Protein AF-A0A7W8IF27-F1 (afdb_monomer)

pLDDT: mean 88.53, std 12.31, range [31.78, 98.5]

Solvent-accessible surface area (backbone atoms only — not comparable to full-atom values): 18740 Å² total; per-residue (Å²): 132,86,76,80,75,75,68,76,54,58,72,54,37,30,39,78,77,51,99,54,29,35,36,31,73,45,56,24,33,32,37,56,56,90,85,30,14,36,18,26,32,44,86,68,50,76,75,50,78,23,82,39,60,66,59,15,47,51,48,35,68,75,65,30,85,64,55,58,61,65,54,69,38,80,43,79,51,73,52,76,73,41,33,34,38,30,25,77,68,34,77,88,78,42,24,27,33,33,38,40,36,29,60,58,95,57,79,78,50,72,87,46,50,66,50,41,58,76,51,31,42,74,58,23,24,26,72,77,79,62,48,55,33,83,69,93,38,76,42,80,41,71,44,74,51,90,88,48,96,59,81,60,57,45,28,31,21,48,20,45,95,89,64,48,42,45,32,33,32,50,37,72,51,47,53,52,39,53,54,50,47,52,54,49,43,53,51,49,53,46,50,51,30,27,63,73,42,28,65,66,67,54,71,65,56,54,49,51,53,34,59,67,44,69,46,24,19,56,70,83,60,49,67,57,49,93,88,42,46,74,36,87,35,48,35,20,31,37,94,77,55,9,30,47,20,54,69,13,48,47,51,21,34,59,68,59,44,60,69,50,63,74,54,35,40,30,40,51,50,19,43,41,53,70,70,38,46,53,53,41,50,54,39,52,39,55,49,56,72,70,53,65,74,89,77,54,60,88,66,44,58,50,30,33,40,50,11,35,57,40,69,56,94,78,41,66,69,56,53,50,48,45,73,77,25,71,66,30,42,53,24,44,73,72,44,69,68,66,72,46,47,86,78,55,112

Organism: NCBI:txid3069691

Mean predicted aligned error: 8.44 Å

Radius of gyration: 28.37 Å; Cα contacts (8 Å, |Δi|>4): 590; chains: 1; bounding box: 75×42×76 Å

Foldseek 3Di:
DDDPDDPPQVLFQWDDPDVQWIAGQLRWIWGDDPQWIWTAESVRDTDDTHRDSVVSVVCNVVPRLSDDTLSQQPDWDDFPQKTKTWDCPDPVQQKIKMKIKHFPPDDDDPLLVVLCVVQQAPFKAQSRPRHGHNDFDWDWTFRDDPVDPDGGRTIIIRADPVRGRMIMHRNVSVVVSVVVRVVSRVVVLQVVLQVQLEADDDPVLVVVLCVLLVCAALQPRHHDDPVFHWDWAFLQGSVNSTYHHSLRTHIHTPVVSVLCPRAQNLQVLLQGDPVSLVSNLSSNLVVVVPDPPVPDDPCSCVSNQCSLVDHDPPDPSLVVCCVVDPSSVVSNVPDDGDDGPVVSD

Sequence (345 aa):
MAGRERNDLEEAGWYRVNPGKYRHDCNAIVLKNGNAWLAMTAAGKLISKHRTAALAAGRLEDRDPDFWSIGGLGAYGQCGGLSFRRAEFDRECKIYGFVFHLPKRSDFPRFLTPIFKSHMFGQALCVKCASPMTSLSFRSLSVVNSYRKSRADAEDFIACECGNPVWVLHSSRYLQAEGRMYIYERLQRRRKSLSLAGGKHTVAETRQILTLQRNRCIYCNVQFSNEVKWTKDHLLAANYGGSNWALNLVLACKSCNSRRGDIPFRTYCKLLGRIQNQRIMMHLKRRVRAIDFDSLADGAFSSFHTGLELHDPKHSRLKMILRDSATARRNAKTNKLLPRSGSLI

Secondary structure (DSSP, 8-state):
-------GGGGTTEEEEETTEEEETTS-EEEEETTEEEEE-TTS-EEEEESSHHHHHHHHHHH-TT---STT--EEEEETTEEEEEEEEETTTTEEEEEEEEETTPPP-GGGHHHHHHHTTTTSEETTT--B--S-EEEEEE---TT--S---EEEEEE-TTS---EEEEHHHHHHHHHHHHHHHHHHHHHHHHHHH-----HHHHHHHHHHTTTB-TTT-PBP-SSS-EEEEESS-GGGT---SGGGEEEEEHHHHHHHTTS-HHHHHTTS-HHHHHHHHHHHHHHHHT--STTPPTTTTHHHHHHHH---TT-HHHHHHHHH-HHHHHHHHHPPPPPPGGGT-

Nearest PDB structures (foldseek):
  8d2p-assembly1_A  TM=5.148E-01  e=2.699E-03  Acidothermus cellulolyticus 11B
  7z4b-assembly1_EA  TM=4.951E-01  e=2.026E+00  Escherichia phage vB_EcoP_SU10
  6n46-assembly1_A  TM=5.781E-01  e=4.414E+00  Homo sapiens
  6ser-assembly1_A  TM=2.348E-01  e=1.812E+00  Homo sapiens
  3jzv-assembly1_A  TM=3.142E-01  e=5.830E+00  Rhodospirillum rubrum ATCC 11170

Structure (mmCIF, N/CA/C/O backbone):
data_AF-A0A7W8IF27-F1
#
_entry.id   AF-A0A7W8IF27-F1
#
loop_
_atom_site.group_PDB
_atom_site.id
_atom_site.type_symbol
_atom_site.label_atom_id
_atom_site.label_alt_id
_atom_site.label_comp_id
_atom_site.label_asym_id
_atom_site.label_entity_id
_atom_site.label_seq_id
_atom_site.pdbx_PDB_ins_code
_atom_site.Cartn_x
_atom_site.Cartn_y
_atom_site.Cartn_z
_atom_site.occupancy
_atom_site.B_iso_or_equiv
_atom_site.auth_seq_id
_atom_site.auth_comp_id
_atom_site.auth_asym_id
_atom_site.auth_atom_id
_atom_site.pdbx_PDB_model_num
ATOM 1 N N . MET A 1 1 ? 49.499 12.196 -15.562 1.00 34.84 1 MET A N 1
ATOM 2 C CA . MET A 1 1 ? 48.270 11.673 -14.925 1.00 34.84 1 MET A CA 1
ATOM 3 C C . MET A 1 1 ? 47.207 11.530 -16.004 1.00 34.84 1 MET A C 1
ATOM 5 O O . MET A 1 1 ? 46.743 12.541 -16.507 1.00 34.84 1 MET A O 1
ATOM 9 N N . ALA A 1 2 ? 46.894 10.305 -16.435 1.00 32.91 2 ALA A N 1
ATOM 10 C CA . ALA A 1 2 ? 45.849 10.070 -17.431 1.00 32.91 2 ALA A CA 1
ATOM 11 C C . ALA A 1 2 ? 44.478 10.314 -16.781 1.00 32.91 2 ALA A C 1
ATOM 13 O O . ALA A 1 2 ? 44.099 9.598 -15.852 1.00 32.91 2 ALA A O 1
ATOM 14 N N . GLY A 1 3 ? 43.776 11.359 -17.222 1.00 31.78 3 GLY A N 1
ATOM 15 C CA . GLY A 1 3 ? 42.415 11.647 -16.780 1.00 31.78 3 GLY A CA 1
ATOM 16 C C . GLY A 1 3 ? 41.512 10.457 -17.094 1.00 31.78 3 GLY A C 1
ATOM 17 O O . GLY A 1 3 ? 41.487 9.973 -18.222 1.00 31.78 3 GLY A O 1
ATOM 18 N N . ARG A 1 4 ? 40.794 9.949 -16.089 1.00 37.53 4 ARG A N 1
ATOM 19 C CA . ARG A 1 4 ? 39.708 8.991 -16.316 1.00 37.53 4 ARG A CA 1
ATOM 20 C C . ARG A 1 4 ? 38.599 9.731 -17.062 1.00 37.53 4 ARG A C 1
ATOM 22 O O . ARG A 1 4 ? 37.820 10.433 -16.424 1.00 37.53 4 ARG A O 1
ATOM 29 N N . GLU A 1 5 ? 38.531 9.576 -18.382 1.00 42.88 5 GLU A N 1
ATOM 30 C CA . GLU A 1 5 ? 37.293 9.822 -19.125 1.00 42.88 5 GLU A CA 1
ATOM 31 C C . GLU A 1 5 ? 36.176 9.033 -18.425 1.00 42.88 5 GLU A C 1
ATOM 33 O O . GLU A 1 5 ? 36.273 7.811 -18.256 1.00 42.88 5 GLU A O 1
ATOM 38 N N . ARG A 1 6 ? 35.147 9.732 -17.931 1.00 43.69 6 ARG A N 1
ATOM 39 C CA . ARG A 1 6 ? 33.906 9.069 -17.521 1.00 43.69 6 ARG A CA 1
ATOM 40 C C . ARG A 1 6 ? 33.335 8.405 -18.772 1.00 43.69 6 ARG A C 1
ATOM 42 O O . ARG A 1 6 ? 33.230 9.039 -19.812 1.00 43.69 6 ARG A O 1
ATOM 49 N N . ASN A 1 7 ? 33.018 7.115 -18.689 1.00 60.81 7 ASN A N 1
ATOM 50 C CA . ASN A 1 7 ? 32.328 6.424 -19.774 1.00 60.81 7 ASN A CA 1
ATOM 51 C C . ASN A 1 7 ? 30.861 6.864 -19.764 1.00 60.81 7 ASN A C 1
ATOM 53 O O . ASN A 1 7 ? 30.050 6.233 -19.090 1.00 60.81 7 ASN A O 1
ATOM 57 N N . ASP A 1 8 ? 30.530 7.902 -20.530 1.00 63.81 8 ASP A N 1
ATOM 58 C CA . ASP A 1 8 ? 29.174 8.471 -20.660 1.00 63.81 8 ASP A CA 1
ATOM 59 C C . ASP A 1 8 ? 28.092 7.429 -21.003 1.00 63.81 8 ASP A C 1
ATOM 61 O O . ASP A 1 8 ? 26.909 7.627 -20.746 1.00 63.81 8 ASP A O 1
ATOM 65 N N . LEU A 1 9 ? 28.486 6.276 -21.547 1.00 74.00 9 LEU A N 1
ATOM 66 C CA . LEU A 1 9 ? 27.563 5.196 -21.878 1.00 74.00 9 LEU A CA 1
ATOM 67 C C . LEU A 1 9 ? 26.923 4.528 -20.661 1.00 74.00 9 LEU A C 1
ATOM 69 O O . LEU A 1 9 ? 25.758 4.146 -20.731 1.00 74.00 9 LEU A O 1
ATOM 73 N N . GLU A 1 10 ? 27.648 4.381 -19.550 1.00 70.06 10 GLU A N 1
ATOM 74 C CA . GLU A 1 10 ? 27.174 3.574 -18.414 1.00 70.06 10 GLU A CA 1
ATOM 75 C C . GLU A 1 10 ? 25.917 4.153 -17.729 1.00 70.06 10 GLU A C 1
ATOM 77 O O . GLU A 1 10 ? 25.221 3.446 -17.001 1.00 70.06 10 GLU A O 1
ATOM 82 N N . GLU A 1 11 ? 25.581 5.416 -18.000 1.00 61.50 11 GLU A N 1
ATOM 83 C CA . GLU A 1 11 ? 24.426 6.117 -17.428 1.00 61.50 11 GLU A CA 1
ATOM 84 C C . GLU A 1 11 ? 23.127 5.939 -18.244 1.00 61.50 11 GLU A C 1
ATOM 86 O O . GLU A 1 11 ? 22.041 6.186 -17.723 1.00 61.50 11 GLU A O 1
ATOM 91 N N . ALA A 1 12 ? 23.200 5.441 -19.485 1.00 67.44 12 ALA A N 1
ATOM 92 C CA . ALA A 1 12 ? 22.058 5.350 -20.408 1.00 67.44 12 ALA A CA 1
ATOM 93 C C . ALA A 1 12 ? 21.469 3.930 -20.560 1.00 67.44 12 ALA A C 1
ATOM 95 O O . ALA A 1 12 ? 20.795 3.637 -21.544 1.00 67.44 12 ALA A O 1
ATOM 96 N N . GLY A 1 13 ? 21.718 3.031 -19.602 1.00 74.38 13 GLY A N 1
ATOM 97 C CA . GLY A 1 13 ? 21.313 1.617 -19.692 1.00 74.38 13 GLY A CA 1
ATOM 98 C C . GLY A 1 13 ? 22.325 0.728 -20.424 1.00 74.38 13 GLY A C 1
ATOM 99 O O . GLY A 1 13 ? 22.092 -0.469 -20.609 1.00 74.38 13 GLY A O 1
ATOM 100 N N . TRP A 1 14 ? 23.471 1.285 -20.832 1.00 82.31 14 TRP A N 1
ATOM 101 C CA . TRP A 1 14 ? 24.611 0.490 -21.276 1.00 82.31 14 TRP A CA 1
ATOM 102 C C . TRP A 1 14 ? 25.444 0.050 -20.086 1.00 82.31 14 TRP A C 1
ATOM 104 O O . TRP A 1 14 ? 25.599 0.760 -19.101 1.00 82.31 14 TRP A O 1
ATOM 114 N N . TYR A 1 15 ? 26.057 -1.115 -20.202 1.00 79.75 15 TYR A N 1
ATOM 115 C CA . TYR A 1 15 ? 27.009 -1.597 -19.224 1.00 79.75 15 TYR A CA 1
ATOM 116 C C . TYR A 1 15 ? 28.192 -2.267 -19.902 1.00 79.75 15 TYR A C 1
ATOM 118 O O . TYR A 1 15 ? 28.077 -2.942 -20.932 1.00 79.75 15 TYR A O 1
ATOM 126 N N . ARG A 1 16 ? 29.372 -2.080 -19.314 1.00 86.50 16 ARG A N 1
ATOM 127 C CA . ARG A 1 16 ? 30.612 -2.651 -19.827 1.00 86.50 16 ARG A CA 1
ATOM 128 C C . ARG A 1 16 ? 30.708 -4.126 -19.445 1.00 86.50 16 ARG A C 1
ATOM 130 O O . ARG A 1 16 ? 30.761 -4.467 -18.269 1.00 86.50 16 ARG A O 1
ATOM 137 N N . VAL A 1 17 ? 30.766 -5.006 -20.443 1.00 83.25 17 VAL A N 1
ATOM 138 C CA . VAL A 1 17 ? 30.942 -6.455 -20.244 1.00 83.25 17 VAL A CA 1
ATOM 139 C C . VAL A 1 17 ? 32.422 -6.792 -20.074 1.00 83.25 17 VAL A C 1
ATOM 141 O O . VAL A 1 17 ? 32.791 -7.558 -19.190 1.00 83.25 17 VAL A O 1
ATOM 144 N N . ASN A 1 18 ? 33.278 -6.229 -20.929 1.00 86.31 18 ASN A N 1
ATOM 145 C CA . ASN A 1 18 ? 34.734 -6.368 -20.867 1.00 86.31 18 ASN A CA 1
ATOM 146 C C . ASN A 1 18 ? 35.412 -5.203 -21.626 1.00 86.31 18 ASN A C 1
ATOM 148 O O . ASN A 1 18 ? 34.714 -4.362 -22.210 1.00 86.31 18 ASN A O 1
ATOM 152 N N . PRO A 1 19 ? 36.756 -5.088 -21.611 1.00 90.25 19 PRO A N 1
ATOM 153 C CA . PRO A 1 19 ? 37.448 -4.077 -22.399 1.00 90.25 19 PRO A CA 1
ATOM 154 C C . PRO A 1 19 ? 37.131 -4.230 -23.888 1.00 90.25 19 PRO A C 1
ATOM 156 O O . PRO A 1 19 ? 37.545 -5.189 -24.526 1.00 90.25 19 PRO A O 1
ATOM 159 N N . GLY A 1 20 ? 36.386 -3.269 -24.437 1.00 92.25 20 GLY A N 1
ATOM 160 C CA . GLY A 1 20 ? 35.956 -3.317 -25.831 1.00 92.25 20 GLY A CA 1
ATOM 161 C C . GLY A 1 20 ? 34.552 -3.875 -26.052 1.00 92.25 20 GLY A C 1
ATOM 162 O O . GLY A 1 20 ? 34.160 -3.990 -27.200 1.00 92.25 20 GLY A O 1
ATOM 163 N N . LYS A 1 21 ? 33.763 -4.196 -25.022 1.00 93.56 21 LYS A N 1
ATOM 164 C CA . LYS A 1 21 ? 32.372 -4.632 -25.214 1.00 93.56 21 LYS A CA 1
ATOM 165 C C . LYS A 1 21 ? 31.433 -3.974 -24.219 1.00 93.56 21 LYS A C 1
ATOM 167 O O . LYS A 1 21 ? 31.592 -4.136 -23.009 1.00 93.56 21 LYS A O 1
ATOM 172 N N . TYR A 1 22 ? 30.411 -3.319 -24.748 1.00 90.88 22 TYR A N 1
ATOM 173 C CA . TYR A 1 22 ? 29.251 -2.855 -24.002 1.00 90.88 22 TYR A CA 1
ATOM 174 C C . TYR A 1 22 ? 28.027 -3.653 -24.434 1.00 90.88 22 TYR A C 1
ATOM 176 O O . TYR A 1 22 ? 27.921 -4.090 -25.584 1.00 90.88 22 TYR A O 1
ATOM 184 N N . ARG A 1 23 ? 27.111 -3.858 -23.497 1.00 86.19 23 ARG A N 1
ATOM 185 C CA . ARG A 1 23 ? 25.789 -4.419 -23.753 1.00 86.19 23 ARG A CA 1
ATOM 186 C C . ARG A 1 23 ? 24.754 -3.493 -23.125 1.00 86.19 23 ARG A C 1
ATOM 188 O O . ARG A 1 23 ? 25.002 -2.943 -22.061 1.00 86.19 23 ARG A O 1
ATOM 195 N N . HIS A 1 24 ? 23.640 -3.308 -23.809 1.00 85.25 24 HIS A N 1
ATOM 196 C CA . HIS A 1 24 ? 22.500 -2.541 -23.333 1.00 85.25 24 HIS A CA 1
ATOM 197 C C . HIS A 1 24 ? 21.461 -3.451 -22.667 1.00 85.25 24 HIS A C 1
ATOM 199 O O . HIS A 1 24 ? 21.428 -4.654 -22.950 1.00 85.25 24 HIS A O 1
ATOM 205 N N . ASP A 1 25 ? 20.568 -2.887 -21.853 1.00 73.56 25 ASP A N 1
ATOM 206 C CA . ASP A 1 25 ? 19.437 -3.604 -21.238 1.00 73.56 25 ASP A CA 1
ATOM 207 C C . ASP A 1 25 ? 18.552 -4.328 -22.273 1.00 73.56 25 ASP A C 1
ATOM 209 O O . ASP A 1 25 ? 18.059 -5.431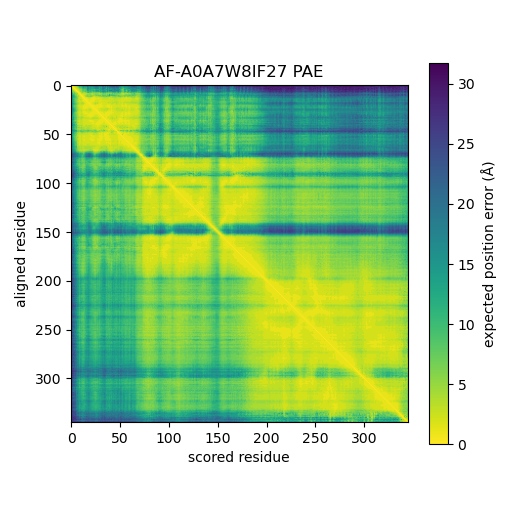 -22.023 1.00 73.56 25 ASP A O 1
ATOM 213 N N . CYS A 1 26 ? 18.427 -3.772 -23.484 1.00 73.44 26 CYS A N 1
ATOM 214 C CA . CYS A 1 26 ? 17.711 -4.405 -24.598 1.00 73.44 26 CYS A CA 1
ATOM 215 C C . CYS A 1 26 ? 18.471 -5.540 -25.303 1.00 73.44 26 CYS A C 1
ATOM 217 O O . CYS A 1 26 ? 17.968 -6.095 -26.276 1.00 73.44 26 CYS A O 1
ATOM 219 N N . ASN A 1 27 ? 19.658 -5.915 -24.820 1.00 78.44 27 ASN A N 1
ATOM 220 C CA . ASN A 1 27 ? 20.640 -6.798 -25.461 1.00 78.44 27 ASN A CA 1
ATOM 221 C C . ASN A 1 27 ? 21.358 -6.236 -26.695 1.00 78.44 27 ASN A C 1
ATOM 223 O O . ASN A 1 27 ? 22.141 -6.980 -27.289 1.00 78.44 27 ASN A O 1
ATOM 227 N N . ALA A 1 28 ? 21.181 -4.964 -27.062 1.00 87.06 28 ALA A N 1
ATOM 228 C CA . ALA A 1 28 ? 22.042 -4.343 -28.068 1.00 87.06 28 ALA A CA 1
ATOM 229 C C . ALA A 1 28 ? 23.514 -4.397 -27.617 1.00 87.06 28 ALA A C 1
ATOM 231 O O . ALA A 1 28 ? 23.817 -4.337 -26.421 1.00 87.06 28 ALA A O 1
ATOM 232 N N . ILE A 1 29 ? 24.442 -4.574 -28.556 1.00 91.94 29 ILE A N 1
ATOM 233 C CA . ILE A 1 29 ? 25.868 -4.759 -28.262 1.00 91.94 29 ILE A CA 1
ATOM 234 C C . IL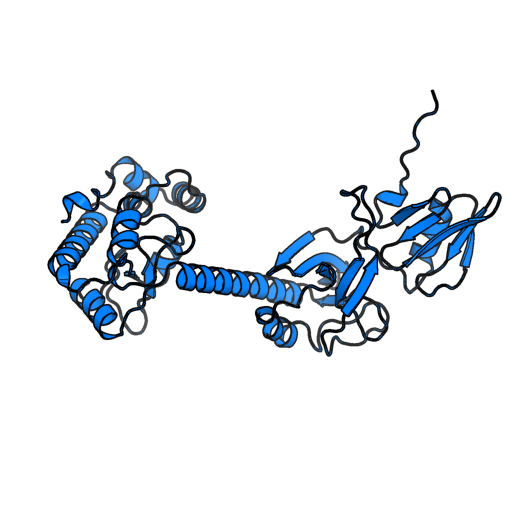E A 1 29 ? 26.680 -3.733 -29.037 1.00 91.94 29 ILE A C 1
ATOM 236 O O . ILE A 1 29 ? 26.513 -3.558 -30.241 1.00 91.94 29 ILE A O 1
ATOM 240 N N . VAL A 1 30 ? 27.633 -3.121 -28.343 1.00 94.62 30 VAL A N 1
ATOM 241 C CA . VAL A 1 30 ? 28.683 -2.305 -28.947 1.00 94.62 30 VAL A CA 1
ATOM 242 C C . VAL A 1 30 ? 30.015 -3.005 -28.707 1.00 94.62 30 VAL A C 1
ATOM 244 O O . VAL A 1 30 ? 30.419 -3.201 -27.562 1.00 94.62 30 VAL A O 1
ATOM 247 N N . LEU A 1 31 ? 30.686 -3.433 -29.778 1.00 95.81 31 LEU A N 1
ATOM 248 C CA . LEU A 1 31 ? 31.887 -4.277 -29.718 1.00 95.81 31 LEU A CA 1
ATOM 249 C C . LEU A 1 31 ? 33.059 -3.646 -30.475 1.00 95.81 31 LEU A C 1
ATOM 251 O O . LEU A 1 31 ? 32.934 -3.299 -31.641 1.00 95.81 31 LEU A O 1
ATOM 255 N N . LYS A 1 32 ? 34.228 -3.556 -29.854 1.00 96.06 32 LYS A N 1
ATOM 256 C CA . LYS A 1 32 ? 35.465 -3.088 -30.472 1.00 96.06 32 LYS A CA 1
ATOM 257 C C . LYS A 1 32 ? 36.026 -4.171 -31.395 1.00 96.06 32 LYS A C 1
ATOM 259 O O . LYS A 1 32 ? 36.219 -5.307 -30.975 1.00 96.06 32 LYS A O 1
ATOM 264 N N . ASN A 1 33 ? 36.305 -3.801 -32.639 1.00 95.69 33 ASN A N 1
ATOM 265 C CA . ASN A 1 33 ? 36.947 -4.631 -33.651 1.00 95.69 33 ASN A CA 1
ATOM 266 C C . ASN A 1 33 ? 38.073 -3.823 -34.321 1.00 95.69 33 ASN A C 1
ATOM 268 O O . ASN A 1 33 ? 37.812 -2.931 -35.134 1.00 95.69 33 ASN A O 1
ATOM 272 N N . GLY A 1 34 ? 39.321 -4.096 -33.931 1.00 94.50 34 GLY A N 1
ATOM 273 C CA . GLY A 1 34 ? 40.483 -3.293 -34.319 1.00 94.50 34 GLY A CA 1
ATOM 274 C C . GLY A 1 34 ? 40.352 -1.837 -33.859 1.00 94.50 34 GLY A C 1
ATOM 275 O O . GLY A 1 34 ? 40.136 -1.561 -32.675 1.00 94.50 34 GLY A O 1
ATOM 276 N N . ASN A 1 35 ? 40.438 -0.909 -34.814 1.00 94.38 35 ASN A N 1
ATOM 277 C CA . ASN A 1 35 ? 40.310 0.536 -34.584 1.00 94.38 35 ASN A CA 1
ATOM 278 C C . ASN A 1 35 ? 38.861 1.052 -34.674 1.00 94.38 35 ASN A C 1
ATOM 280 O O . ASN A 1 35 ? 38.638 2.257 -34.607 1.00 94.38 35 ASN A O 1
ATOM 284 N N . ALA A 1 36 ? 37.876 0.163 -34.833 1.00 96.06 36 ALA A N 1
ATOM 285 C CA . ALA A 1 36 ? 36.467 0.522 -34.963 1.00 96.06 36 ALA A CA 1
ATOM 286 C C . ALA A 1 36 ? 35.602 -0.115 -33.866 1.00 96.06 36 ALA A C 1
ATOM 288 O O . ALA A 1 36 ? 35.980 -1.092 -33.223 1.00 96.06 36 ALA A O 1
ATOM 289 N N . TRP A 1 37 ? 34.403 0.427 -33.691 1.00 96.69 37 TRP A N 1
ATOM 290 C CA . TRP A 1 37 ? 33.335 -0.087 -32.845 1.00 96.69 37 TRP A CA 1
ATOM 291 C C . TRP A 1 37 ? 32.156 -0.520 -33.710 1.00 96.69 37 TRP A C 1
ATOM 293 O O . TRP A 1 37 ? 31.668 0.231 -34.547 1.00 96.69 37 TRP A O 1
ATOM 303 N N . LEU A 1 38 ? 31.718 -1.752 -33.518 1.00 96.00 38 LEU A N 1
ATOM 304 C CA . LEU A 1 38 ? 30.603 -2.387 -34.192 1.00 96.00 38 LEU A CA 1
ATOM 305 C C . LEU A 1 38 ? 29.333 -2.190 -33.377 1.00 96.00 38 LEU A C 1
ATOM 307 O O . LEU A 1 38 ? 29.313 -2.509 -32.189 1.00 96.00 38 LEU A O 1
ATOM 311 N N . ALA A 1 39 ? 28.288 -1.704 -34.036 1.00 95.06 39 ALA A N 1
ATOM 312 C CA . ALA A 1 39 ? 26.948 -1.587 -33.485 1.00 95.06 39 ALA A CA 1
ATOM 313 C C . ALA A 1 39 ? 26.112 -2.808 -33.892 1.00 95.06 39 ALA A C 1
ATOM 315 O O . ALA A 1 39 ? 25.913 -3.056 -35.084 1.00 95.06 39 ALA A O 1
ATOM 316 N N . MET A 1 40 ? 25.631 -3.573 -32.918 1.00 93.44 40 MET A N 1
ATOM 317 C CA . MET A 1 40 ? 24.786 -4.744 -33.126 1.00 93.44 40 MET A CA 1
ATOM 318 C C . MET A 1 40 ? 23.448 -4.535 -32.422 1.00 93.44 40 MET A C 1
ATOM 320 O O . MET A 1 40 ? 23.409 -4.270 -31.221 1.00 93.44 40 MET A O 1
ATOM 324 N N . THR A 1 41 ? 22.369 -4.650 -33.191 1.00 88.25 41 THR A N 1
ATOM 325 C CA . THR A 1 41 ? 20.986 -4.505 -32.710 1.00 88.25 41 THR A CA 1
ATOM 326 C C . THR A 1 41 ? 20.645 -5.486 -31.601 1.00 88.25 41 THR A C 1
ATOM 328 O O . THR A 1 41 ? 21.292 -6.528 -31.453 1.00 88.25 41 THR A O 1
ATOM 331 N N . ALA A 1 42 ? 19.567 -5.201 -30.876 1.00 77.81 42 ALA A N 1
ATOM 332 C CA . ALA A 1 42 ? 18.946 -6.142 -29.948 1.00 77.81 42 ALA A CA 1
ATOM 333 C C . ALA A 1 42 ? 18.580 -7.486 -30.618 1.00 77.81 42 ALA A C 1
ATOM 335 O O . ALA A 1 42 ? 18.621 -8.534 -29.971 1.00 77.81 42 ALA A O 1
ATOM 336 N N . ALA A 1 43 ? 18.285 -7.479 -31.923 1.00 76.38 43 ALA A N 1
ATOM 337 C CA . ALA A 1 43 ? 18.035 -8.674 -32.734 1.00 76.38 43 ALA A CA 1
ATOM 338 C C . ALA A 1 43 ? 19.311 -9.395 -33.222 1.00 76.38 43 ALA A C 1
ATOM 340 O O . ALA A 1 43 ? 19.219 -10.395 -33.931 1.00 76.38 43 ALA A O 1
ATOM 341 N N . GLY A 1 44 ? 20.507 -8.904 -32.886 1.00 84.12 44 GLY A N 1
ATOM 342 C CA . GLY A 1 44 ? 21.781 -9.503 -33.295 1.00 84.12 44 GLY A CA 1
ATOM 343 C C . GLY A 1 44 ? 22.252 -9.128 -34.707 1.00 84.12 44 GLY A C 1
ATOM 344 O O . GLY A 1 44 ? 23.312 -9.579 -35.137 1.00 84.12 44 GLY A O 1
ATOM 345 N N . LYS A 1 45 ? 21.519 -8.275 -35.436 1.00 89.81 45 LYS A N 1
ATOM 346 C CA . LYS A 1 45 ? 21.946 -7.744 -36.741 1.00 89.81 45 LYS A CA 1
ATOM 347 C C . LYS A 1 45 ? 23.022 -6.674 -36.563 1.00 89.81 45 LYS A C 1
ATOM 349 O O . LYS A 1 45 ? 22.833 -5.730 -35.796 1.00 89.81 45 LYS A O 1
ATOM 354 N N . LEU A 1 46 ? 24.118 -6.794 -37.307 1.00 91.50 46 LEU A N 1
ATOM 355 C CA . LEU A 1 46 ? 25.177 -5.788 -37.373 1.00 91.50 46 LEU A CA 1
ATOM 356 C C . LEU A 1 46 ? 24.724 -4.596 -38.234 1.00 91.50 46 LEU A C 1
ATOM 358 O O . LEU A 1 46 ? 24.311 -4.795 -39.374 1.00 91.50 46 LEU A O 1
ATOM 362 N N . ILE A 1 47 ? 24.805 -3.372 -37.704 1.00 85.06 47 ILE A N 1
ATOM 363 C CA . ILE A 1 47 ? 24.413 -2.155 -38.436 1.00 85.06 47 ILE A CA 1
ATOM 364 C C . ILE A 1 47 ? 25.619 -1.505 -39.114 1.00 85.06 47 ILE A C 1
ATOM 366 O O . ILE A 1 47 ? 25.596 -1.264 -40.319 1.00 85.06 47 ILE A O 1
ATOM 370 N N . SER A 1 48 ? 26.655 -1.160 -38.347 1.00 87.56 48 SER A N 1
ATOM 371 C CA . SER A 1 48 ? 27.701 -0.255 -38.840 1.00 87.56 48 SER A CA 1
ATOM 372 C C . SER A 1 48 ? 28.965 -0.248 -37.979 1.00 87.56 48 SER A C 1
ATOM 374 O O . SER A 1 48 ? 28.966 -0.671 -36.820 1.00 87.56 48 SER A O 1
ATOM 376 N N . LYS A 1 49 ? 30.059 0.239 -38.584 1.00 93.19 49 LYS A N 1
ATOM 377 C CA . LYS A 1 49 ? 31.343 0.544 -37.936 1.00 93.19 49 LYS A CA 1
ATOM 378 C C . LYS A 1 49 ? 31.379 2.020 -37.533 1.00 93.19 49 LYS A C 1
ATOM 380 O O . LYS A 1 49 ? 31.002 2.882 -38.319 1.00 93.19 49 LYS A O 1
ATOM 385 N N . HIS A 1 50 ? 31.885 2.308 -36.341 1.00 94.50 50 HIS A N 1
ATOM 386 C CA . HIS A 1 50 ? 31.986 3.649 -35.770 1.00 94.50 50 HIS A CA 1
ATOM 387 C C . HIS A 1 50 ? 33.360 3.880 -35.150 1.00 94.50 50 HIS A C 1
ATOM 389 O O . HIS A 1 50 ? 34.026 2.945 -34.717 1.00 94.50 50 HIS A O 1
ATOM 395 N N . ARG A 1 51 ? 33.780 5.143 -35.063 1.00 94.75 51 ARG A N 1
ATOM 396 C CA . ARG A 1 51 ? 35.066 5.519 -34.450 1.00 94.75 51 ARG A CA 1
ATOM 397 C C . ARG A 1 51 ? 35.091 5.355 -32.925 1.00 94.75 51 ARG A C 1
ATOM 399 O O . ARG A 1 51 ? 36.142 5.084 -32.359 1.00 94.75 51 ARG A O 1
ATOM 406 N N . THR A 1 52 ? 33.946 5.486 -32.255 1.00 93.62 52 THR A N 1
ATOM 407 C CA . THR A 1 52 ? 33.827 5.396 -30.790 1.00 93.62 52 THR A CA 1
ATOM 408 C C . THR A 1 52 ? 32.646 4.523 -30.383 1.00 93.62 52 THR A C 1
ATOM 410 O O . THR A 1 52 ? 31.689 4.365 -31.144 1.00 93.62 52 THR A O 1
ATOM 413 N N . ALA A 1 53 ? 32.697 3.986 -29.160 1.00 92.06 53 ALA A N 1
ATOM 414 C CA . ALA A 1 53 ? 31.588 3.236 -28.577 1.00 92.06 53 ALA A CA 1
ATOM 415 C C . ALA A 1 53 ? 30.320 4.099 -28.474 1.00 92.06 53 ALA A C 1
ATOM 417 O O . ALA A 1 53 ? 29.241 3.632 -28.818 1.00 92.06 53 ALA A O 1
ATOM 418 N N . ALA A 1 54 ? 30.463 5.368 -28.071 1.00 90.38 54 ALA A N 1
ATOM 419 C CA . ALA A 1 54 ? 29.345 6.300 -27.928 1.00 90.38 54 ALA A CA 1
ATOM 420 C C . ALA A 1 54 ? 28.577 6.509 -29.241 1.00 90.38 54 ALA A C 1
ATOM 422 O O . ALA A 1 54 ? 27.354 6.470 -29.258 1.00 90.38 54 ALA A O 1
ATOM 423 N N . LEU A 1 55 ? 29.286 6.639 -30.367 1.00 92.44 55 LEU A N 1
ATOM 424 C CA . LEU A 1 55 ? 28.640 6.769 -31.676 1.00 92.44 55 LEU A CA 1
ATOM 425 C C . LEU A 1 55 ? 27.974 5.474 -32.142 1.00 92.44 55 LEU A C 1
ATOM 427 O O . LEU A 1 55 ? 26.955 5.531 -32.822 1.00 92.44 55 LEU A O 1
ATOM 431 N N . ALA A 1 56 ? 28.542 4.317 -31.796 1.00 93.12 56 ALA A N 1
ATOM 432 C CA . ALA A 1 56 ? 27.910 3.033 -32.081 1.00 93.12 56 ALA A CA 1
ATOM 433 C C . ALA A 1 56 ? 26.615 2.849 -31.274 1.00 93.12 56 ALA A C 1
ATOM 435 O O . ALA A 1 56 ? 25.618 2.393 -31.826 1.00 93.12 56 ALA A O 1
ATOM 436 N N . ALA A 1 57 ? 26.623 3.238 -29.999 1.00 90.25 57 ALA A N 1
ATOM 437 C CA . ALA A 1 57 ? 25.456 3.211 -29.126 1.00 90.25 57 ALA A CA 1
ATOM 438 C C . ALA A 1 57 ? 24.363 4.181 -29.585 1.00 90.25 57 ALA A C 1
ATOM 440 O O . ALA A 1 57 ? 23.246 3.740 -29.831 1.00 90.25 57 ALA A O 1
ATOM 441 N N . GLY A 1 58 ? 24.705 5.453 -29.821 1.00 88.06 58 GLY A N 1
ATOM 442 C CA . GLY A 1 58 ? 23.759 6.446 -30.338 1.00 88.06 58 GLY A CA 1
ATOM 443 C C . GLY A 1 58 ? 23.155 6.023 -31.680 1.00 88.06 58 GLY A C 1
ATOM 444 O O . GLY A 1 58 ? 21.975 6.218 -31.933 1.00 88.06 58 GLY A O 1
ATOM 445 N N . ARG A 1 59 ? 23.924 5.325 -32.531 1.00 91.06 59 ARG A N 1
ATOM 446 C CA . ARG A 1 59 ? 23.373 4.766 -33.772 1.00 91.06 59 ARG A CA 1
ATOM 447 C C . ARG A 1 59 ? 22.331 3.675 -33.526 1.00 91.06 59 ARG A C 1
ATOM 449 O O . ARG A 1 59 ? 21.405 3.567 -34.323 1.00 91.06 59 ARG A O 1
ATOM 456 N N . LEU A 1 60 ? 22.502 2.854 -32.492 1.00 89.94 60 LEU A N 1
ATOM 457 C CA . LEU A 1 60 ? 21.512 1.846 -32.103 1.00 89.94 60 LEU A CA 1
ATOM 458 C C . LEU A 1 60 ? 20.275 2.532 -31.530 1.00 89.94 60 LEU A C 1
ATOM 460 O O . LEU A 1 60 ? 19.179 2.231 -31.975 1.00 89.94 60 LEU A O 1
ATOM 464 N N . GLU A 1 61 ? 20.457 3.519 -30.659 1.00 85.81 61 GLU A N 1
ATOM 465 C CA . GLU A 1 61 ? 19.371 4.356 -30.133 1.00 85.81 61 GLU A CA 1
ATOM 466 C C . GLU A 1 61 ? 18.537 5.001 -31.251 1.00 85.81 61 GLU A C 1
ATOM 468 O O . GLU A 1 61 ? 17.311 4.957 -31.209 1.00 85.81 61 GLU A O 1
ATOM 473 N N . ASP A 1 62 ? 19.194 5.515 -32.293 1.00 82.75 62 ASP A N 1
ATOM 474 C CA . ASP A 1 62 ? 18.532 6.198 -33.408 1.00 82.75 62 ASP A CA 1
ATOM 475 C C . ASP A 1 62 ? 17.886 5.257 -34.439 1.00 82.75 62 ASP A C 1
ATOM 477 O O . ASP A 1 62 ? 16.964 5.655 -35.154 1.00 82.75 62 ASP A O 1
ATOM 481 N N . ARG A 1 63 ? 18.458 4.064 -34.659 1.00 84.88 63 ARG A N 1
ATOM 482 C CA . ARG A 1 63 ? 18.174 3.252 -35.864 1.00 84.88 63 ARG A CA 1
ATOM 483 C C . ARG A 1 63 ? 17.793 1.811 -35.601 1.00 84.88 63 ARG A C 1
ATOM 485 O O . ARG A 1 63 ? 17.357 1.155 -36.546 1.00 84.88 63 ARG A O 1
ATOM 492 N N . ASP A 1 64 ? 17.994 1.296 -34.396 1.00 80.75 64 ASP A N 1
ATOM 493 C CA . ASP A 1 64 ? 17.523 -0.036 -34.049 1.00 80.75 64 ASP A CA 1
ATOM 494 C C . ASP A 1 64 ? 16.062 0.066 -33.580 1.00 80.75 64 ASP A C 1
ATOM 496 O O . ASP A 1 64 ? 15.807 0.584 -32.495 1.00 80.75 64 ASP A O 1
ATOM 500 N N . PRO A 1 65 ? 15.083 -0.410 -34.374 1.00 69.12 65 PRO A N 1
ATOM 501 C CA . PRO A 1 65 ? 13.670 -0.343 -33.998 1.00 69.12 65 PRO A CA 1
ATOM 502 C C . PRO A 1 65 ? 13.350 -1.188 -32.756 1.00 69.12 65 PRO A C 1
ATOM 504 O O . PRO A 1 65 ? 12.302 -1.007 -32.142 1.00 69.12 65 PRO A O 1
ATOM 507 N N . ASP A 1 66 ? 14.248 -2.105 -32.384 1.00 66.06 66 ASP A N 1
ATOM 508 C CA . ASP A 1 66 ? 14.140 -2.924 -31.181 1.00 66.06 66 ASP A CA 1
ATOM 509 C C . ASP A 1 66 ? 14.871 -2.311 -29.979 1.00 66.06 66 ASP A C 1
ATOM 511 O O . ASP A 1 66 ? 14.902 -2.909 -28.895 1.00 66.06 66 ASP A O 1
ATOM 515 N N . PHE A 1 67 ? 15.485 -1.139 -30.152 1.00 77.38 67 PHE A N 1
ATOM 516 C CA . PHE A 1 67 ? 16.173 -0.464 -29.072 1.00 77.38 67 PHE A CA 1
ATOM 517 C C . PHE A 1 67 ? 15.176 0.097 -28.063 1.00 77.38 67 PHE A C 1
ATOM 519 O O . PHE A 1 67 ? 14.240 0.819 -28.394 1.00 77.38 67 PHE A O 1
ATOM 526 N N . TRP A 1 68 ? 15.409 -0.208 -26.792 1.00 72.31 68 TRP A N 1
ATOM 527 C CA . TRP A 1 68 ? 14.665 0.368 -25.684 1.00 72.31 68 TRP A CA 1
ATOM 528 C C . TRP A 1 68 ? 15.610 0.569 -24.513 1.00 72.31 68 TRP A C 1
ATOM 530 O O . TRP A 1 68 ? 16.406 -0.321 -24.220 1.00 72.31 68 TRP A O 1
ATOM 540 N N . SER A 1 69 ? 15.516 1.712 -23.835 1.00 69.31 69 SER A N 1
ATOM 541 C CA . SER A 1 69 ? 16.329 2.006 -22.654 1.00 69.31 69 SER A CA 1
ATOM 542 C C . SER A 1 69 ? 15.476 2.134 -21.404 1.00 69.31 69 SER A C 1
ATOM 544 O O . SER A 1 69 ? 14.408 2.748 -21.403 1.00 69.31 69 SER A O 1
ATOM 546 N N . ILE A 1 70 ? 15.988 1.569 -20.310 1.00 61.28 70 ILE A N 1
ATOM 547 C CA . ILE A 1 70 ? 15.500 1.853 -18.961 1.00 61.28 70 ILE A CA 1
ATOM 548 C C . ILE A 1 70 ? 15.939 3.254 -18.511 1.00 61.28 70 ILE A C 1
ATOM 550 O O . ILE A 1 70 ? 15.302 3.829 -17.633 1.00 61.28 70 ILE A O 1
ATOM 554 N N . GLY A 1 71 ? 16.992 3.816 -19.113 1.00 54.44 71 GLY A N 1
ATOM 555 C CA . GLY A 1 71 ? 17.666 5.056 -18.716 1.00 54.44 71 GLY A CA 1
ATOM 556 C C . GLY A 1 71 ? 16.816 6.330 -18.760 1.00 54.44 71 GLY A C 1
ATOM 557 O O . GLY A 1 71 ? 17.235 7.346 -18.222 1.00 54.44 71 GLY A O 1
ATOM 558 N N . GLY A 1 72 ? 15.600 6.282 -19.314 1.00 54.44 72 GLY A N 1
ATOM 559 C CA . GLY A 1 72 ? 14.599 7.356 -19.211 1.00 54.44 72 GLY A CA 1
ATOM 560 C C . GLY A 1 72 ? 13.477 7.099 -18.192 1.00 54.44 72 GLY A C 1
ATOM 561 O O . GLY A 1 72 ? 12.653 7.980 -17.946 1.00 54.44 72 GLY A O 1
ATOM 562 N N . LEU A 1 73 ? 13.406 5.902 -17.593 1.00 61.16 73 LEU A N 1
ATOM 563 C CA . LEU A 1 73 ? 12.333 5.487 -16.684 1.00 61.16 73 LEU A CA 1
ATOM 564 C C . LEU A 1 73 ? 12.551 6.047 -15.265 1.00 61.16 73 LEU A C 1
ATOM 566 O O . LEU A 1 73 ? 13.142 5.399 -14.405 1.00 61.16 73 LEU A O 1
ATOM 570 N N . GLY A 1 74 ? 12.073 7.271 -15.026 1.00 66.69 74 GLY A N 1
ATOM 571 C CA . GLY A 1 74 ? 12.348 8.060 -13.820 1.00 66.69 74 GLY A CA 1
ATOM 572 C C . GLY A 1 74 ? 11.756 7.566 -12.492 1.00 66.69 74 GLY A C 1
ATOM 573 O O . GLY A 1 74 ? 12.182 8.048 -11.445 1.00 66.69 74 GLY A O 1
ATOM 574 N N . ALA A 1 75 ? 10.801 6.628 -12.481 1.00 82.38 75 ALA A N 1
ATOM 575 C CA . ALA A 1 75 ? 10.216 6.116 -11.237 1.00 82.38 75 ALA A CA 1
ATOM 576 C C . ALA A 1 75 ? 10.458 4.612 -11.059 1.00 82.38 75 ALA A C 1
ATOM 578 O O . ALA A 1 75 ? 10.046 3.797 -11.886 1.00 82.38 75 ALA A O 1
ATOM 579 N N . TYR A 1 76 ? 11.081 4.258 -9.933 1.00 89.06 76 TYR A N 1
ATOM 580 C CA . TYR A 1 76 ? 11.273 2.884 -9.472 1.00 89.06 76 TYR A CA 1
ATOM 581 C C . TYR A 1 76 ? 10.247 2.538 -8.389 1.00 89.06 76 TYR A C 1
ATOM 583 O O . TYR A 1 76 ? 9.983 3.340 -7.490 1.00 89.06 76 TYR A O 1
ATOM 591 N N . GLY A 1 77 ? 9.705 1.326 -8.443 1.00 91.50 77 GLY A N 1
ATOM 592 C CA . GLY A 1 77 ? 8.817 0.792 -7.420 1.00 91.50 77 GLY A CA 1
ATOM 593 C C . GLY A 1 77 ? 9.032 -0.700 -7.204 1.00 91.50 77 GLY A C 1
ATOM 594 O O . GLY A 1 77 ? 9.613 -1.400 -8.032 1.00 91.50 77 GLY A O 1
ATOM 595 N N . GLN A 1 78 ? 8.561 -1.191 -6.061 1.00 94.31 78 GLN A N 1
ATOM 596 C CA . GLN A 1 78 ? 8.593 -2.611 -5.735 1.00 94.31 78 GLN A CA 1
ATOM 597 C C . GLN A 1 78 ? 7.332 -2.997 -4.967 1.00 94.31 78 GLN A C 1
ATOM 599 O O . GLN A 1 78 ? 6.908 -2.282 -4.059 1.00 94.31 78 GLN A O 1
ATOM 604 N N . CYS A 1 79 ? 6.738 -4.136 -5.315 1.00 94.88 79 CYS A N 1
ATOM 605 C CA . CYS A 1 79 ? 5.526 -4.640 -4.685 1.00 94.88 79 CYS A CA 1
ATOM 606 C C . CYS A 1 79 ? 5.530 -6.171 -4.636 1.00 94.88 79 CYS A C 1
ATOM 608 O O . CYS A 1 79 ? 5.542 -6.844 -5.662 1.00 94.88 79 CYS A O 1
ATOM 610 N N . GLY A 1 80 ? 5.528 -6.745 -3.434 1.00 90.38 80 GLY A N 1
ATOM 611 C CA . GLY A 1 80 ? 5.499 -8.195 -3.242 1.00 90.38 80 GLY A CA 1
ATOM 612 C C . GLY A 1 80 ? 6.730 -8.924 -3.776 1.00 90.38 80 GLY A C 1
ATOM 613 O O . GLY A 1 80 ? 6.627 -10.106 -4.065 1.00 90.38 80 GLY A O 1
ATOM 614 N N . GLY A 1 81 ? 7.861 -8.233 -3.939 1.00 92.25 81 GLY A N 1
ATOM 615 C CA . GLY A 1 81 ? 9.057 -8.764 -4.600 1.00 92.25 81 GLY A CA 1
ATOM 616 C C . GLY A 1 81 ? 9.130 -8.459 -6.099 1.00 92.25 81 GLY A C 1
ATOM 617 O O . GLY A 1 81 ? 10.226 -8.499 -6.645 1.00 92.25 81 GLY A O 1
ATOM 618 N N . LEU A 1 82 ? 8.017 -8.071 -6.737 1.00 95.81 82 LEU A N 1
ATOM 619 C CA . LEU A 1 82 ? 7.994 -7.592 -8.119 1.00 95.81 82 LEU A CA 1
ATOM 620 C C . LEU A 1 82 ? 8.542 -6.170 -8.183 1.00 95.81 82 LEU A C 1
ATOM 622 O O . LEU A 1 82 ? 7.931 -5.244 -7.643 1.00 95.81 82 LEU A O 1
ATOM 626 N N . SER A 1 83 ? 9.673 -6.001 -8.848 1.00 94.19 83 SER A N 1
ATOM 627 C CA . SER A 1 83 ? 10.271 -4.699 -9.109 1.00 94.19 83 SER A CA 1
ATOM 628 C C . SER A 1 83 ? 9.764 -4.155 -10.436 1.00 94.19 83 SER A C 1
ATOM 630 O O . SER A 1 83 ? 9.490 -4.902 -11.378 1.00 94.19 83 SER A O 1
ATOM 632 N N . PHE A 1 84 ? 9.618 -2.839 -10.522 1.00 93.38 84 PHE A N 1
ATOM 633 C CA . PHE A 1 84 ? 9.173 -2.193 -11.744 1.00 93.38 84 PHE A CA 1
ATOM 634 C C . PHE A 1 84 ? 9.757 -0.806 -11.911 1.00 93.38 84 PHE A C 1
ATOM 636 O O . PHE A 1 84 ? 10.122 -0.130 -10.948 1.00 93.38 84 PHE A O 1
ATOM 643 N N . ARG A 1 85 ? 9.844 -0.395 -13.172 1.00 90.06 85 ARG A N 1
ATOM 644 C CA . ARG A 1 85 ? 10.305 0.932 -13.573 1.00 90.06 85 ARG A CA 1
ATOM 645 C C . ARG A 1 85 ? 9.324 1.509 -14.573 1.00 90.06 85 ARG A C 1
ATOM 647 O O . ARG A 1 85 ? 8.784 0.758 -15.385 1.00 90.06 85 ARG A O 1
ATOM 654 N N . ARG A 1 86 ? 9.103 2.821 -14.512 1.00 90.69 86 ARG A N 1
ATOM 655 C CA . ARG A 1 86 ? 8.223 3.542 -15.438 1.00 90.69 86 ARG A CA 1
ATOM 656 C C . ARG A 1 86 ? 8.705 4.957 -15.740 1.00 90.69 86 ARG A C 1
ATOM 658 O O . ARG A 1 86 ? 9.342 5.583 -14.894 1.00 90.69 86 ARG A O 1
ATOM 665 N N . ALA A 1 87 ? 8.293 5.482 -16.888 1.00 85.88 87 ALA A N 1
ATOM 666 C CA . ALA A 1 87 ? 8.260 6.910 -17.200 1.00 85.88 87 ALA A CA 1
ATOM 667 C C . ALA A 1 87 ? 7.225 7.222 -18.273 1.00 85.88 87 ALA A C 1
ATOM 669 O O . ALA A 1 87 ? 6.646 6.333 -18.893 1.00 85.88 87 ALA A O 1
ATOM 670 N N . GLU A 1 88 ? 7.022 8.521 -18.462 1.00 84.12 88 GLU A N 1
ATOM 671 C CA . GLU A 1 88 ? 6.376 9.107 -19.628 1.00 84.12 88 GLU A CA 1
ATOM 672 C C . GLU A 1 88 ? 7.087 8.641 -20.895 1.00 84.12 88 GLU A C 1
ATOM 674 O O . GLU A 1 88 ? 8.254 8.945 -21.112 1.00 84.12 88 GLU A O 1
ATOM 679 N N . PHE A 1 89 ? 6.367 7.857 -21.690 1.00 77.69 89 PHE A N 1
ATOM 680 C CA . PHE A 1 89 ? 6.793 7.415 -23.012 1.00 77.69 89 PHE A CA 1
ATOM 681 C C . PHE A 1 89 ? 6.349 8.420 -24.074 1.00 77.69 89 PHE A C 1
ATOM 683 O O . PHE A 1 89 ? 7.110 8.757 -24.970 1.00 77.69 89 PHE A O 1
ATOM 690 N N . ASP A 1 90 ? 5.134 8.946 -23.915 1.00 74.12 90 ASP A N 1
ATOM 691 C CA . ASP A 1 90 ? 4.585 10.028 -24.723 1.00 74.12 90 ASP A CA 1
ATOM 692 C C . ASP A 1 90 ? 3.821 10.979 -23.794 1.00 74.12 90 ASP A C 1
ATOM 694 O O . ASP A 1 90 ? 2.842 10.588 -23.143 1.00 74.12 90 ASP A O 1
ATOM 698 N N . ARG A 1 91 ? 4.311 12.220 -23.691 1.00 68.81 91 ARG A N 1
ATOM 699 C CA . ARG A 1 91 ? 3.723 13.259 -22.836 1.00 68.81 91 ARG A CA 1
ATOM 700 C C . ARG A 1 91 ? 2.397 13.772 -23.373 1.00 68.81 91 ARG A C 1
ATOM 702 O O . ARG A 1 91 ? 1.503 14.053 -22.576 1.00 68.81 91 ARG A O 1
ATOM 709 N N . GLU A 1 92 ? 2.262 13.871 -24.688 1.00 78.62 92 GLU A N 1
ATOM 710 C CA . GLU A 1 92 ? 1.057 14.383 -25.336 1.00 78.62 92 GLU A CA 1
ATOM 711 C C . GLU A 1 92 ? -0.071 13.361 -25.203 1.00 78.62 92 GLU A C 1
ATOM 713 O O . GLU A 1 92 ? -1.167 13.684 -24.739 1.00 78.62 92 GLU A O 1
ATOM 718 N N . CYS A 1 93 ? 0.240 12.090 -25.466 1.00 71.75 93 CYS A N 1
ATOM 719 C CA . CYS A 1 93 ? -0.722 10.992 -25.372 1.00 71.75 93 CYS A CA 1
ATOM 720 C C . CYS A 1 93 ? -0.889 10.431 -23.950 1.00 71.75 93 CYS A C 1
ATOM 722 O O . CYS A 1 93 ? -1.681 9.509 -23.733 1.00 71.75 93 CYS A O 1
ATOM 724 N N . LYS A 1 94 ? -0.157 10.968 -22.962 1.00 89.88 94 LYS A N 1
ATOM 725 C CA . LYS A 1 94 ? -0.168 10.523 -21.558 1.00 89.88 94 LYS A CA 1
ATOM 726 C C . LYS A 1 94 ? 0.070 9.018 -21.415 1.00 89.88 94 LYS A C 1
ATOM 728 O O . LYS A 1 94 ? -0.622 8.348 -20.642 1.00 89.88 94 LYS A O 1
ATOM 733 N N . ILE A 1 95 ? 1.043 8.481 -22.142 1.00 90.00 95 ILE A N 1
ATOM 734 C CA . ILE A 1 95 ? 1.393 7.057 -22.136 1.00 90.00 95 ILE A CA 1
ATOM 735 C C . ILE A 1 95 ? 2.593 6.835 -21.222 1.00 90.00 95 ILE A C 1
ATOM 737 O O . ILE A 1 95 ? 3.572 7.580 -21.264 1.00 90.00 95 ILE A O 1
ATOM 741 N N . TYR A 1 96 ? 2.531 5.785 -20.405 1.00 91.62 96 TYR A N 1
ATOM 742 C CA . TYR A 1 96 ? 3.680 5.291 -19.660 1.00 91.62 96 TYR A CA 1
ATOM 743 C C . TYR A 1 96 ? 4.280 4.066 -20.321 1.00 91.62 96 TYR A C 1
ATOM 745 O O . TYR A 1 96 ? 3.560 3.119 -20.627 1.00 91.62 96 TYR A O 1
ATOM 753 N N . GLY A 1 97 ? 5.602 4.085 -20.465 1.00 90.25 97 GLY A N 1
ATOM 754 C CA . GLY A 1 97 ? 6.425 2.920 -20.747 1.00 90.25 97 GLY A CA 1
ATOM 755 C C . GLY A 1 97 ? 6.885 2.317 -19.428 1.00 90.25 97 GLY A C 1
ATOM 756 O O . GLY A 1 97 ? 7.246 3.050 -18.502 1.00 90.25 97 GLY A O 1
ATOM 757 N N . PHE A 1 98 ? 6.834 0.995 -19.309 1.00 93.19 98 PHE A N 1
ATOM 758 C CA . PHE A 1 98 ? 7.196 0.305 -18.080 1.00 93.19 98 PHE A CA 1
ATOM 759 C C . PHE A 1 98 ? 7.751 -1.096 -18.322 1.00 93.19 98 PHE A C 1
ATOM 761 O O . PHE A 1 98 ? 7.478 -1.746 -19.332 1.00 93.19 98 PHE A O 1
ATOM 768 N N . VAL A 1 99 ? 8.511 -1.563 -17.334 1.00 92.94 99 VAL A N 1
ATOM 769 C CA . VAL A 1 99 ? 9.032 -2.929 -17.246 1.00 92.94 99 VAL A CA 1
ATOM 770 C C . VAL A 1 99 ? 8.751 -3.495 -15.860 1.00 92.94 99 VAL A C 1
ATOM 772 O O . VAL A 1 99 ? 8.803 -2.773 -14.862 1.00 92.94 99 VAL A O 1
ATOM 775 N N . PHE A 1 100 ? 8.501 -4.799 -15.800 1.00 95.56 100 PHE A N 1
ATOM 776 C CA . PHE A 1 100 ? 8.368 -5.567 -14.566 1.00 95.56 100 PHE A CA 1
ATOM 777 C C . PHE A 1 100 ? 9.430 -6.661 -14.541 1.00 95.56 100 PHE A C 1
ATOM 779 O O . PHE A 1 100 ? 9.607 -7.352 -15.543 1.00 95.56 100 PHE A O 1
ATOM 786 N N . HIS A 1 101 ? 10.102 -6.843 -13.408 1.00 93.94 101 HIS A N 1
ATOM 787 C CA . HIS A 1 101 ? 11.107 -7.888 -13.233 1.00 93.94 101 HIS A CA 1
ATOM 788 C C . HIS A 1 101 ? 11.096 -8.471 -11.821 1.00 93.94 101 HIS A C 1
ATOM 790 O O . HIS A 1 101 ? 10.672 -7.837 -10.850 1.00 93.94 101 HIS A O 1
ATOM 796 N N . LEU A 1 102 ? 11.569 -9.709 -11.730 1.00 94.38 102 LEU A N 1
ATOM 797 C CA . LEU A 1 102 ? 11.770 -10.461 -10.500 1.00 94.38 102 LEU A CA 1
ATOM 798 C C . LEU A 1 102 ? 13.228 -10.933 -10.426 1.00 94.38 102 LEU A C 1
ATOM 800 O O . LEU A 1 102 ? 13.837 -11.191 -11.468 1.00 94.38 102 LEU A O 1
ATOM 804 N N . PRO A 1 103 ? 13.790 -11.121 -9.220 1.00 90.56 103 PRO A N 1
ATOM 805 C CA . PRO A 1 103 ? 15.046 -11.850 -9.083 1.00 90.56 103 PRO A CA 1
ATOM 806 C C . PRO A 1 103 ? 14.909 -13.248 -9.700 1.00 90.56 103 PRO A C 1
ATOM 808 O O . PRO A 1 103 ? 13.845 -13.864 -9.568 1.00 90.56 103 PRO A O 1
ATOM 811 N N . LYS A 1 104 ? 15.975 -13.764 -10.331 1.00 85.88 104 LYS A N 1
ATOM 812 C CA . LYS A 1 104 ? 15.956 -15.081 -10.992 1.00 85.88 104 LYS A CA 1
ATOM 813 C C . LYS A 1 104 ? 15.289 -16.147 -10.130 1.00 85.88 104 LYS A C 1
ATOM 815 O O . LYS A 1 104 ? 15.641 -16.281 -8.957 1.00 85.88 104 LYS A O 1
ATOM 820 N N . ARG A 1 105 ? 14.426 -16.970 -10.734 1.00 83.62 105 ARG A N 1
ATOM 821 C CA . ARG A 1 105 ? 13.770 -18.115 -10.065 1.00 83.62 105 ARG A CA 1
ATOM 822 C C . ARG A 1 105 ? 12.853 -17.722 -8.896 1.00 83.62 105 ARG A C 1
ATOM 824 O O . ARG A 1 105 ? 12.542 -18.570 -8.063 1.00 83.62 105 ARG A O 1
ATOM 831 N N . SER A 1 106 ? 12.435 -16.462 -8.810 1.00 91.81 106 SER A N 1
ATOM 832 C CA . SER A 1 106 ? 11.400 -16.051 -7.859 1.00 91.81 106 SER A CA 1
ATOM 833 C C . SER A 1 106 ? 10.019 -16.280 -8.457 1.00 91.81 106 SER A C 1
ATOM 835 O O . SER A 1 106 ? 9.783 -15.981 -9.627 1.00 91.81 106 SER A O 1
ATOM 837 N N . ASP A 1 107 ? 9.083 -16.747 -7.638 1.00 95.06 107 ASP A N 1
ATOM 838 C CA . ASP A 1 107 ? 7.694 -16.877 -8.061 1.00 95.06 107 ASP A CA 1
ATOM 839 C C . ASP A 1 107 ? 7.030 -15.510 -8.235 1.00 95.06 107 ASP A C 1
ATOM 841 O O . ASP A 1 107 ? 7.195 -14.594 -7.421 1.00 95.06 107 ASP A O 1
ATOM 845 N N . PHE A 1 108 ? 6.186 -15.396 -9.261 1.00 96.19 108 PHE A N 1
ATOM 846 C CA . PHE A 1 108 ? 5.327 -14.230 -9.403 1.00 96.19 108 PHE A CA 1
ATOM 847 C C . PHE A 1 108 ? 4.352 -14.131 -8.215 1.00 96.19 108 PHE A C 1
ATOM 849 O O . PHE A 1 108 ? 3.679 -15.119 -7.886 1.00 96.19 108 PHE A O 1
ATOM 856 N N . PRO A 1 109 ? 4.194 -12.954 -7.577 1.00 95.44 109 PRO A N 1
ATOM 857 C CA . PRO A 1 109 ? 3.334 -12.832 -6.407 1.00 95.44 109 PRO A CA 1
ATOM 858 C C . PRO A 1 109 ? 1.867 -13.070 -6.785 1.00 95.44 109 PRO A C 1
ATOM 860 O O . PRO A 1 109 ? 1.207 -12.199 -7.346 1.00 95.44 109 PRO A O 1
ATOM 863 N N . ARG A 1 110 ? 1.318 -14.244 -6.441 1.00 95.12 110 ARG A N 1
ATOM 864 C CA . ARG A 1 110 ? -0.036 -14.684 -6.857 1.00 95.12 110 ARG A CA 1
ATOM 865 C C . ARG A 1 110 ? -1.151 -13.680 -6.543 1.00 95.12 110 ARG A C 1
ATOM 867 O O . ARG A 1 110 ? -2.157 -13.622 -7.243 1.00 95.12 110 ARG A O 1
ATOM 874 N N . PHE A 1 111 ? -0.984 -12.859 -5.504 1.00 93.56 111 PHE A N 1
ATOM 875 C CA . PHE A 1 111 ? -1.958 -11.822 -5.153 1.00 93.56 111 PHE A CA 1
ATOM 876 C C . PHE A 1 111 ? -2.030 -10.669 -6.171 1.00 93.56 111 PHE A C 1
ATOM 878 O O . PHE A 1 111 ? -2.999 -9.912 -6.146 1.00 93.56 111 PHE A O 1
ATOM 885 N N . LEU A 1 112 ? -1.031 -10.530 -7.047 1.00 96.38 112 LEU A N 1
ATOM 886 C CA . LEU A 1 112 ? -0.991 -9.550 -8.131 1.00 96.38 112 LEU A CA 1
ATOM 887 C C . LEU A 1 112 ? -1.677 -10.049 -9.406 1.00 96.38 112 LEU A C 1
ATOM 889 O O . LEU A 1 112 ? -2.057 -9.231 -10.240 1.00 96.38 112 LEU A O 1
ATOM 893 N N . THR A 1 113 ? -1.909 -11.357 -9.557 1.00 96.56 113 THR A N 1
ATOM 894 C CA . THR A 1 113 ? -2.532 -11.926 -10.763 1.00 96.56 113 THR A CA 1
ATOM 895 C C . THR A 1 113 ? -3.886 -11.285 -11.097 1.00 96.56 113 THR A C 1
ATOM 897 O O . THR A 1 113 ? -4.080 -10.917 -12.255 1.00 96.56 113 THR A O 1
ATOM 900 N N . PRO A 1 114 ? -4.815 -11.068 -10.139 1.00 96.44 114 PRO A N 1
ATOM 901 C CA . PRO A 1 114 ? -6.074 -10.385 -10.440 1.00 96.44 114 PRO A CA 1
ATOM 902 C C . PRO A 1 114 ? -5.877 -8.943 -10.925 1.00 96.44 114 PRO A C 1
ATOM 904 O O . PRO A 1 114 ? -6.642 -8.472 -11.755 1.00 96.44 114 PRO A O 1
ATOM 907 N N . ILE A 1 115 ? -4.842 -8.243 -10.447 1.00 96.62 115 ILE A N 1
ATOM 908 C CA . ILE A 1 115 ? -4.563 -6.858 -10.853 1.00 96.62 115 ILE A CA 1
ATOM 909 C C . ILE A 1 115 ? -4.079 -6.821 -12.301 1.00 96.62 115 ILE A C 1
ATOM 911 O O . ILE A 1 115 ? -4.573 -6.011 -13.081 1.00 96.62 115 ILE A O 1
ATOM 915 N N . PHE A 1 116 ? -3.170 -7.726 -12.674 1.00 97.50 116 PHE A N 1
ATOM 916 C CA . PHE A 1 116 ? -2.706 -7.850 -14.056 1.00 97.50 116 PHE A CA 1
ATOM 917 C C . PHE A 1 116 ? -3.859 -8.196 -14.997 1.00 97.50 116 PHE A C 1
ATOM 919 O O . PHE A 1 116 ? -4.039 -7.513 -16.000 1.00 97.50 116 PHE A O 1
ATOM 926 N N . LYS A 1 117 ? -4.708 -9.164 -14.627 1.00 97.06 117 LYS A N 1
ATOM 927 C CA . LYS A 1 117 ? -5.902 -9.514 -15.411 1.00 97.06 117 LYS A CA 1
ATOM 928 C C . LYS A 1 117 ? -6.847 -8.327 -15.617 1.00 97.06 117 LYS A C 1
ATOM 930 O O . LYS A 1 117 ? -7.324 -8.129 -16.726 1.00 97.06 117 LYS A O 1
ATOM 935 N N . SER A 1 118 ? -7.104 -7.534 -14.577 1.00 96.56 118 SER A N 1
ATOM 936 C CA . SER A 1 118 ? -8.073 -6.433 -14.658 1.00 96.56 118 SER A CA 1
ATOM 937 C C . SER A 1 118 ? -7.529 -5.153 -15.299 1.00 96.56 118 SER A C 1
ATOM 939 O O . SER A 1 118 ? -8.307 -4.380 -15.854 1.00 96.56 118 SER A O 1
ATOM 941 N N . HIS A 1 119 ? -6.225 -4.885 -15.193 1.00 96.69 119 HIS A N 1
ATOM 942 C CA . HIS A 1 119 ? -5.660 -3.580 -15.564 1.00 96.69 119 HIS A CA 1
ATOM 943 C C . HIS A 1 119 ? -4.590 -3.620 -16.656 1.00 96.69 119 HIS A C 1
ATOM 945 O O . HIS A 1 119 ? -4.348 -2.592 -17.281 1.00 96.69 119 HIS A O 1
ATOM 951 N N . MET A 1 120 ? -3.946 -4.765 -16.881 1.00 96.81 120 MET A N 1
ATOM 952 C CA . MET A 1 120 ? -2.847 -4.883 -17.845 1.00 96.81 120 MET A CA 1
ATOM 953 C C . MET A 1 120 ? -3.233 -5.765 -19.028 1.00 96.81 120 MET A C 1
ATOM 955 O O . MET A 1 120 ? -2.955 -5.411 -20.171 1.00 96.81 120 MET A O 1
ATOM 959 N N . PHE A 1 121 ? -3.902 -6.891 -18.783 1.00 98.00 121 PHE A N 1
ATOM 960 C CA . PHE A 1 121 ? -4.228 -7.829 -19.849 1.00 98.00 121 PHE A CA 1
ATOM 961 C C . PHE A 1 121 ? -5.220 -7.230 -20.848 1.00 98.00 121 PHE A C 1
ATOM 963 O O . PHE A 1 121 ? -6.208 -6.604 -20.460 1.00 98.00 121 PHE A O 1
ATOM 970 N N . GLY A 1 122 ? -4.913 -7.380 -22.137 1.00 97.12 122 GLY A N 1
ATOM 971 C CA . GLY A 1 122 ? -5.638 -6.772 -23.253 1.00 97.12 122 GLY A CA 1
ATOM 972 C C . GLY A 1 122 ? -5.446 -5.257 -23.397 1.00 97.12 122 GLY A C 1
ATOM 973 O O . GLY A 1 122 ? -5.969 -4.677 -24.340 1.00 97.12 122 GLY A O 1
ATOM 974 N N . GLN A 1 123 ? -4.736 -4.602 -22.472 1.00 97.25 123 GLN A N 1
ATOM 975 C CA . GLN A 1 123 ? -4.661 -3.137 -22.382 1.00 97.25 123 GLN A CA 1
ATOM 976 C C . GLN A 1 123 ? -3.235 -2.616 -22.542 1.00 97.25 123 GLN A C 1
ATOM 978 O O . GLN A 1 123 ? -3.019 -1.603 -23.200 1.00 97.25 123 GLN A O 1
ATOM 983 N N . ALA A 1 124 ? -2.272 -3.284 -21.910 1.00 97.88 124 ALA A N 1
ATOM 984 C CA . ALA A 1 124 ? -0.862 -2.991 -22.073 1.00 97.88 124 ALA A CA 1
ATOM 985 C C . ALA A 1 124 ? -0.396 -3.540 -23.422 1.00 97.88 124 ALA A C 1
ATOM 987 O O . ALA A 1 124 ? -0.643 -4.709 -23.722 1.00 97.88 124 ALA A O 1
ATOM 988 N N . LEU A 1 125 ? 0.280 -2.714 -24.216 1.00 96.69 125 LEU A N 1
ATOM 989 C CA . LEU A 1 125 ? 0.780 -3.094 -25.535 1.00 96.69 125 LEU A CA 1
ATOM 990 C C . LEU A 1 125 ? 2.291 -3.253 -25.487 1.00 96.69 125 LEU A C 1
ATOM 992 O O . LEU A 1 125 ? 2.991 -2.478 -24.835 1.00 96.69 125 LEU A O 1
ATOM 996 N N . CYS A 1 126 ? 2.806 -4.265 -26.169 1.00 93.94 126 CYS A N 1
ATOM 997 C CA . CYS A 1 126 ? 4.239 -4.407 -26.350 1.00 93.94 126 CYS A CA 1
ATOM 998 C C . CYS A 1 126 ? 4.761 -3.250 -27.209 1.00 93.94 126 CYS A C 1
ATOM 1000 O O . CYS A 1 126 ? 4.259 -3.041 -28.309 1.00 93.94 126 CYS A O 1
ATOM 1002 N N . VAL A 1 127 ? 5.804 -2.548 -26.758 1.00 85.81 127 VAL A N 1
ATOM 1003 C CA . VAL A 1 127 ? 6.391 -1.433 -27.532 1.00 85.81 127 VAL A CA 1
ATOM 1004 C C . VAL A 1 127 ? 6.919 -1.887 -28.895 1.00 85.81 127 VAL A C 1
ATOM 1006 O O . VAL A 1 127 ? 6.846 -1.136 -29.859 1.00 85.81 127 VAL A O 1
ATOM 1009 N N . LYS A 1 128 ? 7.406 -3.129 -28.990 1.00 82.44 128 LYS A N 1
ATOM 1010 C CA . LYS A 1 128 ? 8.008 -3.671 -30.212 1.00 82.44 128 LYS A CA 1
ATOM 1011 C C . LYS A 1 128 ? 6.976 -4.113 -31.251 1.00 82.44 128 LYS A C 1
ATOM 1013 O O . LYS A 1 128 ? 7.045 -3.708 -32.402 1.00 82.44 128 LYS A O 1
ATOM 1018 N N . CYS A 1 129 ? 6.056 -5.001 -30.873 1.00 87.62 129 CYS A N 1
ATOM 1019 C CA . CYS A 1 129 ? 5.137 -5.638 -31.828 1.00 87.62 129 CYS A CA 1
ATOM 1020 C C . CYS A 1 129 ? 3.688 -5.150 -31.718 1.00 87.62 129 CYS A C 1
ATOM 1022 O O . CYS A 1 129 ? 2.812 -5.729 -32.355 1.00 87.62 129 CYS A O 1
ATOM 1024 N N . ALA A 1 130 ? 3.416 -4.160 -30.860 1.00 93.06 130 ALA A N 1
ATOM 1025 C CA . ALA A 1 130 ? 2.080 -3.644 -30.545 1.00 93.06 130 ALA A CA 1
ATOM 1026 C C . ALA A 1 130 ? 1.067 -4.697 -30.050 1.00 93.06 130 ALA A C 1
ATOM 1028 O O . ALA A 1 130 ? -0.099 -4.380 -29.826 1.00 93.06 130 ALA A O 1
ATOM 1029 N N . SER A 1 131 ? 1.491 -5.948 -29.838 1.00 96.50 131 SER A N 1
ATOM 1030 C CA . SER A 1 131 ? 0.610 -7.015 -29.373 1.00 96.50 131 SER A CA 1
ATOM 1031 C C . SER A 1 131 ? 0.185 -6.757 -27.925 1.00 96.50 131 SER A C 1
ATOM 1033 O O . SER A 1 131 ? 1.018 -6.335 -27.110 1.00 96.50 131 SER A O 1
ATOM 1035 N N . PRO A 1 132 ? -1.087 -7.012 -27.576 1.00 98.12 132 PRO A N 1
ATOM 1036 C CA . PRO A 1 132 ? -1.559 -6.832 -26.215 1.00 98.12 132 PRO A CA 1
ATOM 1037 C C . PRO A 1 132 ? -0.939 -7.867 -25.272 1.00 98.12 132 PRO A C 1
ATOM 1039 O O . PRO A 1 132 ? -0.652 -8.999 -25.656 1.00 98.12 132 PRO A O 1
ATOM 1042 N N . MET A 1 133 ? -0.779 -7.501 -24.004 1.00 98.19 133 MET A N 1
ATOM 1043 C CA . MET A 1 133 ? -0.426 -8.447 -22.949 1.00 98.19 133 MET A CA 1
ATOM 1044 C C . MET A 1 133 ? -1.591 -9.419 -22.749 1.00 98.19 133 MET A C 1
ATOM 1046 O O . MET A 1 133 ? -2.660 -9.012 -22.309 1.00 98.19 133 MET A O 1
ATOM 1050 N N . THR A 1 134 ? -1.419 -10.699 -23.055 1.00 97.25 134 THR A N 1
ATOM 1051 C CA . THR A 1 134 ? -2.473 -11.720 -22.883 1.00 97.25 134 THR A CA 1
ATOM 1052 C C . THR A 1 134 ? -2.199 -12.649 -21.702 1.00 97.25 134 THR A C 1
ATOM 1054 O O . THR A 1 134 ? -3.123 -13.230 -21.131 1.00 97.25 134 THR A O 1
ATOM 1057 N N . SER A 1 135 ? -0.932 -12.767 -21.304 1.00 96.38 135 SER A N 1
ATOM 1058 C CA . SER A 1 135 ? -0.460 -13.684 -20.271 1.00 96.38 135 SER A CA 1
ATOM 1059 C C . SER A 1 135 ? 0.780 -13.136 -19.549 1.00 96.38 135 SER A C 1
ATOM 1061 O O . SER A 1 135 ? 1.323 -12.089 -19.907 1.00 96.38 135 SER A O 1
ATOM 1063 N N . LEU A 1 136 ? 1.204 -13.828 -18.484 1.00 96.44 136 LEU A N 1
ATOM 1064 C CA . LEU A 1 136 ? 2.489 -13.581 -17.828 1.00 96.44 136 LEU A CA 1
ATOM 1065 C C . LEU A 1 136 ? 3.536 -14.522 -18.428 1.00 96.44 136 LEU A C 1
ATOM 1067 O O . LEU A 1 136 ? 3.614 -15.681 -18.025 1.00 96.44 136 LEU A O 1
ATOM 1071 N N . SER A 1 137 ? 4.341 -14.009 -19.351 1.00 95.44 137 SER A N 1
ATOM 1072 C CA . SER A 1 137 ? 5.506 -14.712 -19.893 1.00 95.44 137 SER A CA 1
ATOM 1073 C C . SER A 1 137 ? 6.777 -14.102 -19.322 1.00 95.44 137 SER A C 1
ATOM 1075 O O . SER A 1 137 ? 6.869 -12.885 -19.175 1.00 95.44 137 SER A O 1
ATOM 1077 N N . PHE A 1 138 ? 7.754 -14.940 -18.976 1.00 94.50 138 PHE A N 1
ATOM 1078 C CA . PHE A 1 138 ? 8.992 -14.502 -18.335 1.00 94.50 138 PHE A CA 1
ATOM 1079 C C . PHE A 1 138 ? 10.192 -14.732 -19.246 1.00 94.50 138 PHE A C 1
ATOM 1081 O O . PHE A 1 138 ? 10.322 -15.793 -19.856 1.00 94.50 138 PHE A O 1
ATOM 1088 N N . ARG A 1 139 ? 11.091 -13.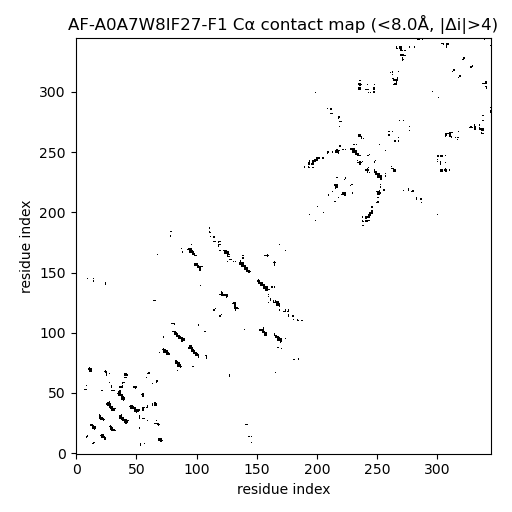749 -19.310 1.00 90.44 139 ARG A N 1
ATOM 1089 C CA . ARG A 1 139 ? 12.368 -13.854 -20.016 1.00 90.44 139 ARG A CA 1
ATOM 1090 C C . ARG A 1 139 ? 13.504 -13.468 -19.084 1.00 90.44 139 ARG A C 1
ATOM 1092 O O . ARG A 1 139 ? 13.541 -12.340 -18.596 1.00 90.44 139 ARG A O 1
ATOM 1099 N N . SER A 1 140 ? 14.454 -14.379 -18.891 1.00 88.94 140 SER A N 1
ATOM 1100 C CA . SER A 1 140 ? 15.678 -14.068 -18.158 1.00 88.94 140 SER A CA 1
ATOM 1101 C C . SER A 1 140 ? 16.559 -13.135 -18.988 1.00 88.94 140 SER A C 1
ATOM 1103 O O . SER A 1 140 ? 16.998 -13.498 -20.083 1.00 88.94 140 SER A O 1
ATOM 1105 N N . LEU A 1 141 ? 16.844 -11.951 -18.459 1.00 81.56 141 LEU A N 1
ATOM 1106 C CA . LEU A 1 141 ? 17.765 -10.983 -19.046 1.00 81.56 141 LEU A CA 1
ATOM 1107 C C . LEU A 1 141 ? 18.905 -10.719 -18.062 1.00 81.56 141 LEU A C 1
ATOM 1109 O O . LEU A 1 141 ? 18.700 -10.660 -16.851 1.00 81.56 141 LEU A O 1
ATOM 1113 N N . SER A 1 142 ? 20.129 -10.597 -18.571 1.00 72.31 142 SER A N 1
ATOM 1114 C CA . SER A 1 142 ? 21.267 -10.190 -17.746 1.00 72.31 142 SER A CA 1
ATOM 1115 C C . SER A 1 142 ? 21.183 -8.691 -17.501 1.00 72.31 142 SER A C 1
ATOM 1117 O O . SER A 1 142 ? 21.371 -7.913 -18.435 1.00 72.31 142 SER A O 1
ATOM 1119 N N . VAL A 1 143 ? 20.933 -8.299 -16.255 1.00 68.06 143 VAL A N 1
ATOM 1120 C CA . VAL A 1 143 ? 20.965 -6.896 -15.842 1.00 68.06 143 VAL A CA 1
ATOM 1121 C C . VAL A 1 143 ? 22.281 -6.670 -15.122 1.00 68.06 143 VAL A C 1
ATOM 1123 O O . VAL A 1 143 ? 22.588 -7.338 -14.133 1.00 68.06 143 VAL A O 1
ATOM 1126 N N . VAL A 1 144 ? 23.094 -5.742 -15.617 1.00 58.75 144 VAL A N 1
ATOM 1127 C CA . VAL A 1 144 ? 24.222 -5.262 -14.820 1.00 58.75 144 VAL A CA 1
ATOM 1128 C C . VAL A 1 144 ? 23.687 -4.173 -13.920 1.00 58.75 144 VAL A C 1
ATOM 1130 O O . VAL A 1 144 ? 23.381 -3.064 -14.344 1.00 58.75 144 VAL A O 1
ATOM 1133 N N . ASN A 1 145 ? 23.539 -4.519 -12.650 1.00 60.62 145 ASN A N 1
ATOM 1134 C CA . ASN A 1 145 ? 23.194 -3.547 -11.638 1.00 60.62 145 ASN A CA 1
ATOM 1135 C C . ASN A 1 145 ? 24.395 -2.610 -11.445 1.00 60.62 145 ASN A C 1
ATOM 1137 O O . ASN A 1 145 ? 25.409 -3.020 -10.884 1.00 60.62 145 ASN A O 1
ATOM 1141 N N . SER A 1 146 ? 24.279 -1.356 -11.886 1.00 53.03 146 SER A N 1
ATOM 1142 C CA . SER A 1 146 ? 25.338 -0.342 -11.763 1.00 53.03 146 SER A CA 1
ATOM 1143 C C . SER A 1 146 ? 25.841 -0.163 -10.322 1.00 53.03 146 SER A C 1
ATOM 1145 O O . SER A 1 146 ? 26.994 0.210 -10.110 1.00 53.03 146 SER A O 1
ATOM 1147 N N . TYR A 1 147 ? 25.022 -0.504 -9.319 1.00 55.69 147 TYR A N 1
ATOM 1148 C CA . TYR A 1 147 ? 25.387 -0.434 -7.903 1.00 55.69 147 TYR A CA 1
ATOM 1149 C C . TYR A 1 147 ? 26.120 -1.676 -7.373 1.00 55.69 147 TYR A C 1
ATOM 1151 O O . TYR A 1 147 ? 26.785 -1.590 -6.340 1.00 55.69 147 TYR A O 1
ATOM 1159 N N . ARG A 1 148 ? 26.032 -2.834 -8.042 1.00 56.53 148 ARG A N 1
ATOM 1160 C CA . ARG A 1 148 ? 26.728 -4.065 -7.632 1.00 56.53 148 ARG A CA 1
ATOM 1161 C C . ARG A 1 148 ? 27.791 -4.426 -8.666 1.00 56.53 148 ARG A C 1
ATOM 1163 O O . ARG A 1 148 ? 27.490 -4.978 -9.711 1.00 56.53 148 ARG A O 1
ATOM 1170 N N . LYS A 1 149 ? 29.065 -4.196 -8.327 1.00 47.62 149 LYS A N 1
ATOM 1171 C CA . LYS A 1 149 ? 30.236 -4.604 -9.136 1.00 47.62 149 LYS A CA 1
ATOM 1172 C C . LYS A 1 149 ? 30.443 -6.132 -9.240 1.00 47.62 149 LYS A C 1
ATOM 1174 O O . LYS A 1 149 ? 31.445 -6.567 -9.802 1.00 47.62 149 LYS A O 1
ATOM 1179 N N . SER A 1 150 ? 29.559 -6.952 -8.670 1.00 53.25 150 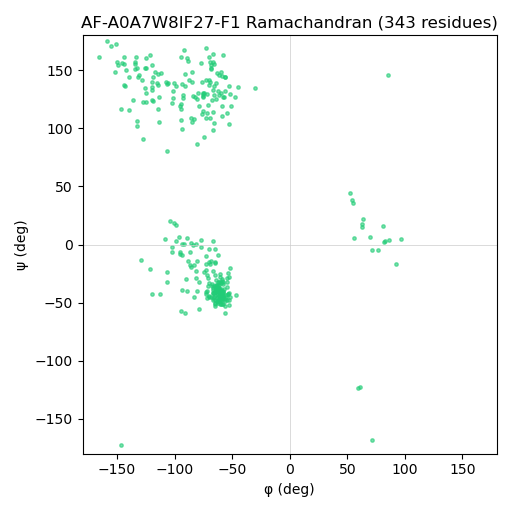SER A N 1
ATOM 1180 C CA . SER A 1 150 ? 29.600 -8.416 -8.782 1.00 53.25 150 SER A CA 1
ATOM 1181 C C . SER A 1 150 ? 28.819 -8.900 -10.008 1.00 53.25 150 SER A C 1
ATOM 1183 O O . SER A 1 150 ? 28.002 -8.158 -10.541 1.00 53.25 150 SER A O 1
ATOM 1185 N N . ARG A 1 151 ? 29.094 -10.139 -10.456 1.00 55.81 151 ARG A N 1
ATOM 1186 C CA . ARG A 1 151 ? 28.470 -10.829 -11.609 1.00 55.81 151 ARG A CA 1
ATOM 1187 C C . ARG A 1 151 ? 27.017 -10.395 -11.862 1.00 55.81 151 ARG A C 1
ATOM 1189 O O . ARG A 1 151 ? 26.232 -10.357 -10.925 1.00 55.81 151 ARG A O 1
ATOM 1196 N N . ALA A 1 152 ? 26.684 -10.143 -13.132 1.00 58.31 152 ALA A N 1
ATOM 1197 C CA . ALA A 1 152 ? 25.324 -9.862 -13.586 1.00 58.31 152 ALA A CA 1
ATOM 1198 C C . ALA A 1 152 ? 24.368 -10.966 -13.110 1.00 58.31 152 ALA A C 1
ATOM 1200 O O . ALA A 1 152 ? 24.363 -12.070 -13.665 1.00 58.31 152 ALA A O 1
ATOM 1201 N N . ASP A 1 153 ? 23.584 -10.676 -12.076 1.00 69.19 153 ASP A N 1
ATOM 1202 C CA . ASP A 1 153 ? 22.470 -11.529 -11.700 1.00 69.19 153 ASP A CA 1
ATOM 1203 C C . ASP A 1 153 ? 21.441 -11.422 -12.831 1.00 69.19 153 ASP A C 1
ATOM 1205 O O . ASP A 1 153 ? 21.050 -10.331 -13.249 1.00 69.19 153 ASP A O 1
ATOM 1209 N N . ALA A 1 154 ? 21.058 -12.561 -13.406 1.00 77.44 154 ALA A N 1
ATOM 1210 C CA . ALA A 1 154 ? 19.966 -12.560 -14.369 1.00 77.44 154 ALA A CA 1
ATOM 1211 C C . ALA A 1 154 ? 18.656 -12.276 -13.624 1.00 77.44 154 ALA A C 1
ATOM 1213 O O . ALA A 1 154 ? 18.421 -12.837 -12.557 1.00 77.44 154 ALA A O 1
ATOM 1214 N N . GLU A 1 155 ? 17.802 -11.440 -14.193 1.00 88.94 155 GLU A N 1
ATOM 1215 C CA . GLU A 1 155 ? 16.469 -11.145 -13.669 1.00 88.94 155 GLU A CA 1
ATOM 1216 C C . GLU A 1 155 ? 15.421 -11.652 -14.657 1.00 88.94 155 GLU A C 1
ATOM 1218 O O . GLU A 1 155 ? 15.649 -11.661 -15.869 1.00 88.94 155 GLU A O 1
ATOM 1223 N N . ASP A 1 156 ? 14.278 -12.096 -14.143 1.00 92.69 156 ASP A N 1
ATOM 1224 C CA . ASP A 1 156 ? 13.173 -12.599 -14.952 1.00 92.69 156 ASP A CA 1
ATOM 1225 C C . ASP A 1 156 ? 12.187 -11.458 -15.214 1.00 92.69 156 ASP A C 1
ATOM 1227 O O . ASP A 1 156 ? 11.460 -11.018 -14.320 1.00 92.69 156 ASP A O 1
ATOM 1231 N N . PHE A 1 157 ? 12.178 -10.955 -16.449 1.00 93.44 157 PHE A N 1
ATOM 1232 C CA . PHE A 1 157 ? 11.295 -9.875 -16.884 1.00 93.44 157 PHE A CA 1
ATOM 1233 C C . PHE A 1 157 ? 9.966 -10.419 -17.381 1.00 93.44 157 PHE A C 1
ATOM 1235 O O . PHE A 1 157 ? 9.946 -11.413 -18.103 1.00 93.44 157 PHE A O 1
ATOM 1242 N N . ILE A 1 158 ? 8.872 -9.716 -17.082 1.00 96.12 158 ILE A N 1
ATOM 1243 C CA . ILE A 1 158 ? 7.583 -9.976 -17.730 1.00 96.12 158 ILE A CA 1
ATOM 1244 C C . ILE A 1 158 ? 7.669 -9.455 -19.164 1.00 96.12 158 ILE A C 1
ATOM 1246 O O . ILE A 1 158 ? 7.694 -8.245 -19.393 1.00 96.12 158 ILE A O 1
ATOM 1250 N N . ALA A 1 159 ? 7.714 -10.369 -20.125 1.00 94.25 159 ALA A N 1
ATOM 1251 C CA . ALA A 1 159 ? 7.951 -10.076 -21.527 1.00 94.25 159 ALA A CA 1
ATOM 1252 C C . ALA A 1 159 ? 6.790 -10.510 -22.416 1.00 94.25 159 ALA A C 1
ATOM 1254 O O . ALA A 1 159 ? 6.018 -11.406 -22.085 1.00 94.25 159 ALA A O 1
ATOM 1255 N N . CYS A 1 160 ? 6.668 -9.842 -23.557 1.00 94.81 160 CYS A N 1
ATOM 1256 C CA . CYS A 1 160 ? 5.785 -10.264 -24.632 1.00 94.81 160 CYS A CA 1
ATOM 1257 C C . CYS A 1 160 ? 6.290 -11.583 -25.242 1.00 94.81 160 CYS A C 1
ATOM 1259 O O . CYS A 1 160 ? 7.455 -11.945 -25.079 1.00 94.81 160 CYS A O 1
ATOM 1261 N N . GLU A 1 161 ? 5.439 -12.275 -25.998 1.00 92.94 161 GLU A N 1
ATOM 1262 C CA . GLU A 1 161 ? 5.803 -13.478 -26.759 1.00 92.94 161 GLU A CA 1
ATOM 1263 C C . GLU A 1 161 ? 6.928 -13.214 -27.772 1.00 92.94 161 GLU A C 1
ATOM 1265 O O . GLU A 1 161 ? 7.778 -14.072 -27.989 1.00 92.94 161 GLU A O 1
ATOM 1270 N N . CYS A 1 162 ? 7.030 -11.988 -28.304 1.00 86.19 162 CYS A N 1
ATOM 1271 C CA . CYS A 1 162 ? 8.169 -11.565 -29.132 1.00 86.19 162 CYS A CA 1
ATOM 1272 C C . CYS A 1 162 ? 9.485 -11.400 -28.337 1.00 86.19 162 CYS A C 1
ATOM 1274 O O . CYS A 1 162 ? 10.533 -11.069 -28.894 1.00 86.19 162 CYS A O 1
ATOM 1276 N N . GLY A 1 163 ? 9.431 -11.583 -27.016 1.00 86.69 163 GLY A N 1
ATOM 1277 C CA . GLY A 1 163 ? 10.548 -11.494 -26.089 1.00 86.69 163 GLY A CA 1
ATOM 1278 C C . GLY A 1 163 ? 10.900 -10.079 -25.625 1.00 86.69 163 GLY A C 1
ATOM 1279 O O . GLY A 1 163 ? 11.880 -9.939 -24.892 1.00 86.69 163 GLY A O 1
ATOM 1280 N N . ASN A 1 164 ? 10.154 -9.045 -26.030 1.00 85.88 164 ASN A N 1
ATOM 1281 C CA . ASN A 1 164 ? 10.379 -7.671 -25.577 1.00 85.88 164 ASN A CA 1
ATOM 1282 C C . ASN A 1 164 ? 9.727 -7.428 -24.198 1.00 85.88 164 ASN A C 1
ATOM 1284 O O . ASN A 1 164 ? 8.528 -7.683 -24.056 1.00 85.88 164 ASN A O 1
ATOM 1288 N N . PRO A 1 165 ? 10.466 -6.928 -23.188 1.00 90.75 165 PRO A N 1
ATOM 1289 C CA . PRO A 1 165 ? 9.953 -6.733 -21.829 1.00 90.75 165 PRO A CA 1
ATOM 1290 C C . PRO A 1 165 ? 9.259 -5.386 -21.602 1.00 90.75 165 PRO A C 1
ATOM 1292 O O . PRO A 1 165 ? 8.729 -5.150 -20.516 1.00 90.75 165 PRO A O 1
ATOM 1295 N N . VAL A 1 166 ? 9.293 -4.488 -22.590 1.00 89.69 166 VAL A N 1
ATOM 1296 C CA . VAL A 1 166 ? 8.750 -3.136 -22.453 1.00 89.69 166 VAL A CA 1
ATOM 1297 C C . VAL A 1 166 ? 7.310 -3.095 -22.918 1.00 89.69 166 VAL A C 1
ATOM 1299 O O . VAL A 1 166 ? 6.979 -3.457 -24.055 1.00 89.69 166 VAL A O 1
ATOM 1302 N N . TRP A 1 167 ? 6.477 -2.594 -22.022 1.00 94.44 167 TRP A N 1
ATOM 1303 C CA . TRP A 1 167 ? 5.055 -2.417 -22.220 1.00 94.44 167 TRP A CA 1
ATOM 1304 C C . TRP A 1 167 ? 4.707 -0.937 -22.154 1.00 94.44 167 TRP A C 1
ATOM 1306 O O . TRP A 1 167 ? 5.329 -0.180 -21.409 1.00 94.44 167 TRP A O 1
ATOM 1316 N N . VAL A 1 168 ? 3.687 -0.537 -22.903 1.00 93.81 168 VAL A N 1
ATOM 1317 C CA . VAL A 1 168 ? 3.078 0.789 -22.815 1.00 93.81 168 VAL A CA 1
ATOM 1318 C C . VAL A 1 168 ? 1.617 0.691 -22.416 1.00 93.81 168 VAL A C 1
ATOM 1320 O O . VAL A 1 168 ? 0.909 -0.241 -22.795 1.00 93.81 168 VAL A O 1
ATOM 1323 N N . LEU A 1 169 ? 1.166 1.654 -21.619 1.00 96.12 169 LEU A N 1
ATOM 1324 C CA . LEU A 1 169 ? -0.220 1.772 -21.176 1.00 96.12 169 LEU A CA 1
ATOM 1325 C C . LEU A 1 169 ? -0.549 3.240 -20.911 1.00 96.12 169 LEU A C 1
ATOM 1327 O O . LEU A 1 169 ? 0.303 4.008 -20.464 1.00 96.12 169 LEU A O 1
ATOM 1331 N N . HIS A 1 170 ? -1.805 3.630 -21.124 1.00 96.19 170 HIS A N 1
ATOM 1332 C CA . HIS A 1 170 ? -2.269 4.957 -20.732 1.00 96.19 170 HIS A CA 1
ATOM 1333 C C . HIS A 1 170 ? -2.024 5.201 -19.231 1.00 96.19 170 HIS A C 1
ATOM 1335 O O . HIS A 1 170 ? -2.379 4.379 -18.378 1.00 96.19 170 HIS A O 1
ATOM 1341 N N . SER A 1 171 ? -1.445 6.353 -18.902 1.00 93.25 171 SER A N 1
ATOM 1342 C CA . SER A 1 171 ? -0.952 6.707 -17.564 1.00 93.25 171 SER A CA 1
ATOM 1343 C C . SER A 1 171 ? -2.003 6.536 -16.468 1.00 93.25 171 SER A C 1
ATOM 1345 O O . SER A 1 171 ? -1.706 5.966 -15.420 1.00 93.25 171 SER A O 1
ATOM 1347 N N . SER A 1 172 ? -3.254 6.946 -16.705 1.00 95.31 172 SER A N 1
ATOM 1348 C CA . SER A 1 172 ? -4.333 6.799 -15.716 1.00 95.31 172 SER A CA 1
ATOM 1349 C C . SER A 1 172 ? -4.612 5.336 -15.355 1.00 95.31 172 SER A C 1
ATOM 1351 O O . SER A 1 172 ? -4.838 5.023 -14.185 1.00 95.31 172 SER A O 1
ATOM 1353 N N . ARG A 1 173 ? -4.549 4.427 -16.337 1.00 96.06 173 ARG A N 1
ATOM 1354 C CA . ARG A 1 173 ? -4.750 2.988 -16.122 1.00 96.06 173 ARG A CA 1
ATOM 1355 C C . ARG A 1 173 ? -3.554 2.378 -15.411 1.00 96.06 173 ARG A C 1
ATOM 1357 O O . ARG A 1 173 ? -3.743 1.631 -14.454 1.00 96.06 173 ARG A O 1
ATOM 1364 N N . TYR A 1 174 ? -2.342 2.760 -15.813 1.00 95.94 174 TYR A N 1
ATOM 1365 C CA . TYR A 1 174 ? -1.128 2.324 -15.133 1.00 95.94 174 TYR A CA 1
ATOM 1366 C C . TYR A 1 174 ? -1.135 2.736 -13.653 1.00 95.94 174 TYR A C 1
ATOM 1368 O O . TYR A 1 174 ? -0.958 1.893 -12.778 1.00 95.94 174 TYR A O 1
ATOM 1376 N N . LEU A 1 175 ? -1.398 4.012 -13.350 1.00 95.19 175 LEU A N 1
ATOM 1377 C CA . LEU A 1 175 ? -1.430 4.523 -11.974 1.00 95.19 175 LEU A CA 1
ATOM 1378 C C . LEU A 1 175 ? -2.527 3.853 -11.140 1.00 95.19 175 LEU A C 1
ATOM 1380 O O . LEU A 1 175 ? -2.333 3.581 -9.954 1.00 95.19 175 LEU A O 1
ATOM 1384 N N . GLN A 1 176 ? -3.675 3.544 -11.751 1.00 96.25 176 GLN A N 1
ATOM 1385 C CA . GLN A 1 176 ? -4.721 2.766 -11.095 1.00 96.25 176 GLN A CA 1
ATOM 1386 C C . GLN A 1 176 ? -4.230 1.353 -10.750 1.00 96.25 176 GLN A C 1
ATOM 1388 O O . GLN A 1 176 ? -4.446 0.899 -9.623 1.00 96.25 176 GLN A O 1
ATOM 1393 N N . ALA A 1 177 ? -3.560 0.675 -11.685 1.00 96.62 177 ALA A N 1
ATOM 1394 C CA . ALA A 1 177 ? -2.983 -0.644 -11.461 1.00 96.62 177 ALA A CA 1
ATOM 1395 C C . ALA A 1 177 ? -1.942 -0.603 -10.333 1.00 96.62 177 ALA A C 1
ATOM 1397 O O . ALA A 1 177 ? -2.075 -1.335 -9.355 1.00 96.62 177 ALA A O 1
ATOM 1398 N N . GLU A 1 178 ? -0.980 0.319 -10.411 1.00 96.00 178 GLU A N 1
ATOM 1399 C CA . GLU A 1 178 ? 0.061 0.539 -9.402 1.00 96.00 178 GLU A CA 1
ATOM 1400 C C . GLU A 1 178 ? -0.550 0.786 -8.009 1.00 96.00 178 GLU A C 1
ATOM 1402 O O . GLU A 1 178 ? -0.195 0.123 -7.030 1.00 96.00 178 GLU A O 1
ATOM 1407 N N . GLY A 1 179 ? -1.554 1.663 -7.908 1.00 95.94 179 GLY A N 1
ATOM 1408 C CA . GLY A 1 179 ? -2.271 1.909 -6.656 1.00 95.94 179 GLY A CA 1
ATOM 1409 C C . GLY A 1 179 ? -2.949 0.652 -6.095 1.00 95.94 179 GLY A C 1
ATOM 1410 O O . GLY A 1 179 ? -2.901 0.400 -4.886 1.00 95.94 179 GLY A O 1
ATOM 1411 N N . ARG A 1 180 ? -3.546 -0.185 -6.956 1.00 96.44 180 ARG A N 1
ATOM 1412 C CA . ARG A 1 180 ? -4.135 -1.472 -6.547 1.00 96.44 180 ARG A CA 1
ATOM 1413 C C . ARG A 1 180 ? -3.074 -2.458 -6.067 1.00 96.44 180 ARG A C 1
ATOM 1415 O O . ARG A 1 180 ? -3.321 -3.120 -5.059 1.00 96.44 180 ARG A O 1
ATOM 1422 N N . MET A 1 181 ? -1.909 -2.515 -6.714 1.00 96.12 181 MET A N 1
ATOM 1423 C CA . MET A 1 181 ? -0.780 -3.351 -6.285 1.00 96.12 181 MET A CA 1
ATOM 1424 C C . MET A 1 181 ? -0.383 -3.032 -4.843 1.00 96.12 181 MET A C 1
ATOM 1426 O O . MET A 1 181 ? -0.398 -3.927 -3.995 1.00 96.12 181 MET A O 1
ATOM 1430 N N . TYR A 1 182 ? -0.134 -1.759 -4.524 1.00 94.56 182 TYR A N 1
ATOM 1431 C CA . TYR A 1 182 ? 0.246 -1.348 -3.167 1.00 94.56 182 TYR A CA 1
ATOM 1432 C C . TYR A 1 182 ? -0.853 -1.600 -2.123 1.00 94.56 182 TYR A C 1
ATOM 1434 O O . TYR A 1 182 ? -0.565 -2.013 -0.995 1.00 94.56 182 TYR A O 1
ATOM 1442 N N . ILE A 1 183 ? -2.129 -1.397 -2.477 1.00 92.94 183 ILE A N 1
ATOM 1443 C CA . ILE A 1 183 ? -3.251 -1.719 -1.581 1.00 92.94 183 ILE A CA 1
ATOM 1444 C C . ILE A 1 183 ? -3.264 -3.217 -1.258 1.00 92.94 183 ILE A C 1
ATOM 1446 O O . ILE A 1 183 ? -3.376 -3.591 -0.089 1.00 92.94 183 ILE A O 1
ATOM 1450 N N . TYR A 1 184 ? -3.150 -4.074 -2.273 1.00 93.56 184 TYR A N 1
ATOM 1451 C CA . TYR A 1 184 ? -3.188 -5.522 -2.085 1.00 93.56 184 TYR A CA 1
ATOM 1452 C C . TYR A 1 184 ? -1.983 -6.024 -1.296 1.00 93.56 184 TYR A C 1
ATOM 1454 O O . TYR A 1 184 ? -2.160 -6.818 -0.374 1.00 93.56 184 TYR A O 1
ATOM 1462 N N . GLU A 1 185 ? -0.784 -5.518 -1.574 1.00 93.00 185 GLU A N 1
ATOM 1463 C CA . GLU A 1 185 ? 0.403 -5.856 -0.793 1.00 93.00 185 GLU A CA 1
ATOM 1464 C C . GLU A 1 185 ? 0.224 -5.490 0.683 1.00 93.00 185 GLU A C 1
ATOM 1466 O O . GLU A 1 185 ? 0.472 -6.316 1.564 1.00 93.00 185 GLU A O 1
ATOM 1471 N N . ARG A 1 186 ? -0.282 -4.287 0.977 1.00 90.50 186 ARG A N 1
ATOM 1472 C CA . ARG A 1 186 ? -0.582 -3.874 2.353 1.00 90.50 186 ARG A CA 1
ATOM 1473 C C . ARG A 1 186 ? -1.571 -4.826 3.029 1.00 90.50 186 ARG A C 1
ATOM 1475 O O . ARG A 1 186 ? -1.400 -5.149 4.206 1.00 90.50 186 ARG A O 1
ATOM 1482 N N . LEU A 1 187 ? -2.599 -5.280 2.311 1.00 91.19 187 LEU A N 1
ATOM 1483 C CA . LEU A 1 187 ? -3.558 -6.259 2.828 1.00 91.19 187 LEU A CA 1
ATOM 1484 C C . LEU A 1 187 ? -2.898 -7.616 3.099 1.00 91.19 187 LEU A C 1
ATOM 1486 O O . LEU A 1 187 ? -3.176 -8.212 4.138 1.00 91.19 187 LEU A O 1
ATOM 1490 N N . GLN A 1 188 ? -2.007 -8.084 2.222 1.00 91.06 188 GLN A N 1
ATOM 1491 C CA . GLN A 1 188 ? -1.274 -9.339 2.418 1.00 91.06 188 GLN A CA 1
ATOM 1492 C C . GLN A 1 188 ? -0.309 -9.259 3.598 1.00 91.06 188 GLN A C 1
ATOM 1494 O O . GLN A 1 188 ? -0.330 -10.135 4.459 1.00 91.06 188 GLN A O 1
ATOM 1499 N N . ARG A 1 189 ? 0.467 -8.172 3.705 1.00 90.44 189 ARG A N 1
ATOM 1500 C CA . ARG A 1 189 ? 1.331 -7.915 4.865 1.00 90.44 189 ARG A CA 1
ATOM 1501 C C . ARG A 1 189 ? 0.512 -7.921 6.151 1.00 90.44 189 ARG A C 1
ATOM 1503 O O . ARG A 1 189 ? 0.864 -8.631 7.083 1.00 90.44 189 ARG A O 1
ATOM 1510 N N . ARG A 1 190 ? -0.637 -7.232 6.172 1.00 91.06 190 ARG A N 1
ATOM 1511 C CA . ARG A 1 190 ? -1.546 -7.243 7.328 1.00 91.06 190 ARG A CA 1
ATOM 1512 C C . ARG A 1 190 ? -2.046 -8.649 7.660 1.00 91.06 190 ARG A C 1
ATOM 1514 O O . ARG A 1 190 ? -2.046 -9.012 8.830 1.00 91.06 190 ARG A O 1
ATOM 1521 N N . ARG A 1 191 ? -2.486 -9.431 6.668 1.00 91.19 191 ARG A N 1
ATOM 1522 C CA . ARG A 1 191 ? -2.949 -10.816 6.876 1.00 91.19 191 ARG A CA 1
ATOM 1523 C C . ARG A 1 191 ? -1.840 -11.692 7.449 1.00 91.19 191 ARG A C 1
ATOM 1525 O O . ARG A 1 191 ? -2.089 -12.386 8.426 1.00 91.19 191 ARG A O 1
ATOM 1532 N N . LYS A 1 192 ? -0.626 -11.605 6.899 1.00 91.56 192 LYS A N 1
ATOM 1533 C CA . LYS A 1 192 ? 0.548 -12.323 7.406 1.00 91.56 192 LYS A CA 1
ATOM 1534 C C . LYS A 1 192 ? 0.869 -11.913 8.843 1.00 91.56 192 LYS A C 1
ATOM 1536 O O . LYS A 1 192 ? 1.014 -12.786 9.687 1.00 91.56 192 LYS A O 1
ATOM 1541 N N . SER A 1 193 ? 0.901 -10.613 9.142 1.00 91.94 193 SER A N 1
ATOM 1542 C CA . SER A 1 193 ? 1.126 -10.114 10.504 1.00 91.94 193 SER A CA 1
ATOM 1543 C C .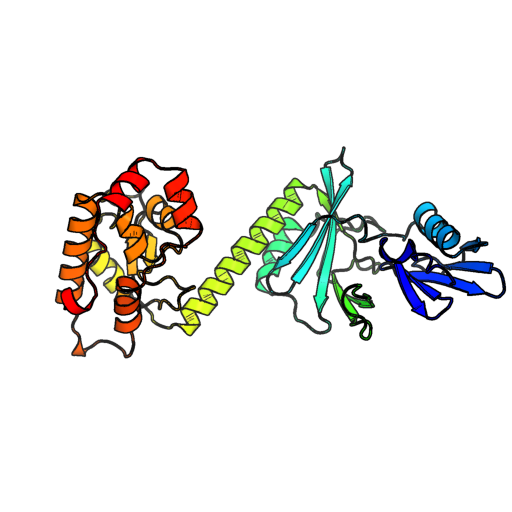 SER A 1 193 ? 0.077 -10.626 11.492 1.00 91.94 193 SER A C 1
ATOM 1545 O O . SER A 1 193 ? 0.442 -11.086 12.564 1.00 91.94 193 SER A O 1
ATOM 1547 N N . LEU A 1 194 ? -1.209 -10.607 11.125 1.00 91.50 194 LEU A N 1
ATOM 1548 C CA . LEU A 1 194 ? -2.277 -11.144 11.978 1.00 91.50 194 LEU A CA 1
ATOM 1549 C C . LEU A 1 194 ? -2.179 -12.665 12.139 1.00 91.50 194 LEU A C 1
ATOM 1551 O O . LEU A 1 194 ? -2.431 -13.171 13.223 1.00 91.50 194 LEU A O 1
ATOM 1555 N N . SER A 1 195 ? -1.803 -13.390 11.084 1.00 91.06 195 SER A N 1
ATOM 1556 C CA . SER A 1 195 ? -1.598 -14.840 11.154 1.00 91.06 195 SER A CA 1
ATOM 1557 C C . SER A 1 195 ? -0.442 -15.207 12.082 1.00 91.06 195 SER A C 1
ATOM 1559 O O . SER A 1 195 ? -0.550 -16.191 12.800 1.00 91.06 195 SER A O 1
ATOM 1561 N N . LEU A 1 196 ? 0.642 -14.425 12.068 1.00 90.88 196 LEU A N 1
ATOM 1562 C CA . LEU A 1 196 ? 1.801 -14.623 12.941 1.00 90.88 196 LEU A CA 1
ATOM 1563 C C . LEU A 1 196 ? 1.503 -14.232 14.392 1.00 90.88 196 LEU A C 1
ATOM 1565 O O . LEU A 1 196 ? 1.902 -14.940 15.305 1.00 90.88 196 LEU A O 1
ATOM 1569 N N . ALA A 1 197 ? 0.786 -13.125 14.604 1.00 90.94 197 ALA A N 1
ATOM 1570 C CA . ALA A 1 197 ? 0.379 -12.682 15.938 1.00 90.94 197 ALA A CA 1
ATOM 1571 C C . ALA A 1 197 ? -0.733 -13.556 16.550 1.00 90.94 197 ALA A C 1
ATOM 1573 O O . ALA A 1 197 ? -0.982 -13.497 17.752 1.00 90.94 197 ALA A O 1
ATOM 1574 N N . GLY A 1 198 ? -1.418 -14.347 15.721 1.00 91.19 198 GLY A N 1
ATOM 1575 C CA . GLY A 1 198 ? -2.452 -15.278 16.139 1.00 91.19 198 GLY A CA 1
ATOM 1576 C C . GLY A 1 198 ? -3.752 -14.614 16.594 1.00 91.19 198 GLY A C 1
ATOM 1577 O O . GLY A 1 198 ? -4.021 -13.424 16.392 1.00 91.19 198 GLY A O 1
ATOM 1578 N N . GLY A 1 199 ? -4.591 -15.441 17.210 1.00 90.69 199 GLY A N 1
ATOM 1579 C CA . GLY A 1 199 ? -5.891 -15.059 17.731 1.00 90.69 199 GLY A CA 1
ATOM 1580 C C . GLY A 1 199 ? -7.026 -15.104 16.720 1.00 90.69 199 GLY A C 1
ATOM 1581 O O . GLY A 1 199 ? -6.888 -14.835 15.524 1.00 90.69 199 GLY A O 1
ATOM 1582 N N . LYS A 1 200 ? -8.197 -15.458 17.234 1.00 91.75 200 LYS A N 1
ATOM 1583 C CA . LYS A 1 200 ? -9.470 -15.411 16.522 1.00 91.75 200 LYS A CA 1
ATOM 1584 C C . LYS A 1 200 ? -10.490 -14.757 17.442 1.00 91.75 200 LYS A C 1
ATOM 1586 O O . LYS A 1 200 ? -10.282 -14.653 18.645 1.00 91.75 200 LYS A O 1
ATOM 1591 N N . HIS A 1 201 ? -11.572 -14.286 16.851 1.00 92.44 201 HIS A N 1
ATOM 1592 C CA . HIS A 1 201 ? -12.721 -13.812 17.598 1.00 92.44 201 HIS A CA 1
ATOM 1593 C C . HIS A 1 201 ? -13.989 -14.210 16.857 1.00 92.44 201 HIS A C 1
ATOM 1595 O O . HIS A 1 201 ? -14.028 -14.309 15.626 1.00 92.44 201 HIS A O 1
ATOM 1601 N N . THR A 1 202 ? -15.033 -14.409 17.631 1.00 94.38 202 THR A N 1
ATOM 1602 C CA . THR A 1 202 ? -16.359 -14.814 17.218 1.00 94.38 202 THR A CA 1
ATOM 1603 C C . THR A 1 202 ? -17.242 -13.593 16.961 1.00 94.38 202 THR A C 1
ATOM 1605 O O . THR A 1 202 ? -16.941 -12.441 17.310 1.00 94.38 202 THR A O 1
ATOM 1608 N N . VAL A 1 203 ? -18.388 -13.846 16.332 1.00 96.25 203 VAL A N 1
ATOM 1609 C CA . VAL A 1 203 ? -19.443 -12.837 16.190 1.00 96.25 203 VAL A CA 1
ATOM 1610 C C . VAL A 1 203 ? -20.006 -12.451 17.563 1.00 96.25 203 VAL A C 1
ATOM 1612 O O . VAL A 1 203 ? -20.296 -11.274 17.778 1.00 96.25 203 VAL A O 1
ATOM 1615 N N . ALA A 1 204 ? -20.109 -13.403 18.498 1.00 95.19 204 ALA A N 1
ATOM 1616 C CA . ALA A 1 204 ? -20.589 -13.168 19.859 1.00 95.19 204 ALA A CA 1
ATOM 1617 C C . ALA A 1 204 ? -19.688 -12.184 20.623 1.00 95.19 204 ALA A C 1
ATOM 1619 O O . ALA A 1 204 ? -20.186 -11.181 21.129 1.00 95.19 204 ALA A O 1
ATOM 1620 N N . GLU A 1 205 ? -18.367 -12.377 20.593 1.00 94.12 205 GLU A N 1
ATOM 1621 C CA . GLU A 1 205 ? -17.413 -11.442 21.209 1.00 94.12 205 GLU A CA 1
ATOM 1622 C C . GLU A 1 205 ? -17.498 -10.044 20.581 1.00 94.12 205 GLU A C 1
ATOM 1624 O O . GLU A 1 205 ? -17.472 -9.027 21.273 1.00 94.12 205 GLU A O 1
ATOM 1629 N N . THR A 1 206 ? -17.672 -9.963 19.256 1.00 95.69 206 THR A N 1
ATOM 1630 C CA . THR A 1 206 ? -17.852 -8.668 18.578 1.00 95.69 206 THR A CA 1
ATOM 1631 C C . THR A 1 206 ? -19.142 -7.971 19.033 1.00 95.69 206 THR A C 1
ATOM 1633 O O . THR A 1 206 ? -19.138 -6.761 19.272 1.00 95.69 206 THR A O 1
ATOM 1636 N N . ARG A 1 207 ? -20.243 -8.720 19.191 1.00 96.00 207 ARG A N 1
ATOM 1637 C CA . ARG A 1 207 ? -21.514 -8.202 19.727 1.00 96.00 207 ARG A CA 1
ATOM 1638 C C . ARG A 1 207 ? -21.371 -7.757 21.181 1.00 96.00 207 ARG A C 1
ATOM 1640 O O . ARG A 1 207 ? -21.874 -6.694 21.525 1.00 96.00 207 ARG A O 1
ATOM 1647 N N . GLN A 1 208 ? -20.633 -8.494 22.007 1.00 94.50 208 GLN A N 1
ATOM 1648 C CA . GLN A 1 208 ? -20.354 -8.108 23.390 1.00 94.50 208 GLN A CA 1
ATOM 1649 C C . GLN A 1 208 ? -19.593 -6.776 23.457 1.00 94.50 208 GLN A C 1
ATOM 1651 O O . GLN A 1 208 ? -19.988 -5.883 24.209 1.00 94.50 208 GLN A O 1
ATOM 1656 N N . ILE A 1 209 ? -18.559 -6.587 22.624 1.00 95.25 209 ILE A N 1
ATOM 1657 C CA . ILE A 1 209 ? -17.849 -5.300 22.523 1.00 95.25 209 ILE A CA 1
ATOM 1658 C C . ILE A 1 209 ? -18.832 -4.188 22.134 1.00 95.25 209 ILE A C 1
ATOM 1660 O O . ILE A 1 209 ? -18.839 -3.129 22.761 1.00 95.25 209 ILE A O 1
ATOM 1664 N N . LEU A 1 210 ? -19.698 -4.433 21.146 1.00 95.75 210 LEU A N 1
ATOM 1665 C CA . LEU A 1 210 ? -20.709 -3.474 20.699 1.00 95.75 210 LEU A CA 1
ATOM 1666 C C . LEU A 1 210 ? -21.673 -3.080 21.829 1.00 95.75 210 LEU A C 1
ATOM 1668 O O . LEU A 1 210 ? -21.910 -1.888 22.033 1.00 95.75 210 LEU A O 1
ATOM 1672 N N . THR A 1 211 ? -22.170 -4.049 22.599 1.00 95.38 211 THR A N 1
ATOM 1673 C CA . THR A 1 211 ? -23.038 -3.824 23.765 1.00 95.38 211 THR A CA 1
ATOM 1674 C C . THR A 1 211 ? -22.325 -2.999 24.835 1.00 95.38 211 THR A C 1
ATOM 1676 O O . THR A 1 211 ? -22.856 -1.988 25.297 1.00 95.38 211 THR A O 1
ATOM 1679 N N . LEU A 1 212 ? -21.076 -3.339 25.169 1.00 93.38 212 LEU A N 1
ATOM 1680 C CA . LEU A 1 212 ? -20.261 -2.583 26.129 1.00 93.38 212 LEU A CA 1
ATOM 1681 C C . LEU A 1 212 ? -19.930 -1.162 25.640 1.00 93.38 212 LEU A C 1
ATOM 1683 O O . LEU A 1 212 ? -19.717 -0.256 26.453 1.00 93.38 212 LEU A O 1
ATOM 1687 N N . GLN A 1 213 ? -19.898 -0.950 24.322 1.00 94.94 213 GLN A N 1
ATOM 1688 C CA . GLN A 1 213 ? -19.786 0.361 23.676 1.00 94.94 213 GLN A CA 1
ATOM 1689 C C . GLN A 1 213 ? -21.132 1.070 23.478 1.00 94.94 213 GLN A C 1
ATOM 1691 O O . GLN A 1 213 ? -21.159 2.168 22.923 1.00 94.94 213 GLN A O 1
ATOM 1696 N N . ARG A 1 214 ? -22.249 0.471 23.911 1.00 95.75 214 ARG A N 1
ATOM 1697 C CA . ARG A 1 214 ? -23.613 0.988 23.708 1.00 95.75 214 ARG A CA 1
ATOM 1698 C C . ARG A 1 214 ? -23.924 1.270 22.234 1.00 95.75 214 ARG A C 1
ATOM 1700 O O . ARG A 1 214 ? -24.547 2.274 21.902 1.00 95.75 214 ARG A O 1
ATOM 1707 N N . ASN A 1 215 ? -23.438 0.399 21.350 1.00 97.25 215 ASN A N 1
ATOM 1708 C CA . ASN A 1 215 ? -23.584 0.503 19.900 1.00 97.25 215 ASN A CA 1
ATOM 1709 C C . ASN A 1 215 ? -23.076 1.851 19.328 1.00 97.25 215 ASN A C 1
ATOM 1711 O O . ASN A 1 215 ? -23.631 2.404 18.379 1.00 97.25 215 ASN A O 1
ATOM 1715 N N . ARG A 1 216 ? -21.998 2.395 19.912 1.00 97.81 216 ARG A N 1
ATOM 1716 C CA . ARG A 1 216 ? -21.371 3.664 19.506 1.00 97.81 216 ARG A CA 1
ATOM 1717 C C . ARG A 1 216 ? -19.885 3.514 19.221 1.00 97.81 216 ARG A C 1
ATOM 1719 O O . ARG A 1 216 ? -19.199 2.684 19.812 1.00 97.81 216 ARG A O 1
ATOM 1726 N N . CYS A 1 217 ? -19.361 4.367 18.347 1.00 98.38 217 CYS A N 1
ATOM 1727 C CA . CYS A 1 217 ? -17.930 4.445 18.060 1.00 98.38 217 CYS A CA 1
ATOM 1728 C C . CYS A 1 217 ? -17.124 4.784 19.318 1.00 98.38 217 CYS A C 1
ATOM 1730 O O . CYS A 1 217 ? -17.398 5.792 19.970 1.00 98.38 217 CYS A O 1
ATOM 1732 N N . ILE A 1 218 ? -16.071 4.008 19.591 1.00 97.88 218 ILE A N 1
ATOM 1733 C CA . ILE A 1 218 ? -15.211 4.199 20.768 1.00 97.88 218 ILE A CA 1
ATOM 1734 C C . ILE A 1 218 ? -14.565 5.594 20.816 1.00 97.88 218 ILE A C 1
ATOM 1736 O O . ILE A 1 218 ? -14.361 6.148 21.892 1.00 97.88 218 ILE A O 1
ATOM 1740 N N . TYR A 1 219 ? -14.284 6.197 19.655 1.00 97.81 219 TYR A N 1
ATOM 1741 C CA . TYR A 1 219 ? -13.589 7.483 19.569 1.00 97.81 219 TYR A CA 1
ATOM 1742 C C . TYR A 1 219 ? -14.545 8.678 19.561 1.00 97.81 219 TYR A C 1
ATOM 1744 O O . TYR A 1 219 ? -14.447 9.559 20.416 1.00 97.81 219 TYR A O 1
ATOM 1752 N N . CYS A 1 220 ? -15.464 8.751 18.593 1.00 97.12 220 CYS A N 1
ATOM 1753 C CA . CYS A 1 220 ? -16.340 9.918 18.422 1.00 97.12 220 CYS A CA 1
ATOM 1754 C C . CYS A 1 220 ? -17.711 9.782 19.095 1.00 97.12 220 CYS A C 1
ATOM 1756 O O . CYS A 1 220 ? -18.432 10.771 19.166 1.00 97.12 220 CYS A O 1
ATOM 1758 N N . ASN A 1 221 ? -18.065 8.602 19.619 1.00 97.56 221 ASN A N 1
ATOM 1759 C CA . ASN A 1 221 ? -19.353 8.321 20.267 1.00 97.56 221 ASN A CA 1
ATOM 1760 C C . ASN A 1 221 ? -20.593 8.463 19.358 1.00 97.56 221 ASN A C 1
ATOM 1762 O O . ASN A 1 221 ? -21.724 8.503 19.852 1.00 97.56 221 ASN A O 1
ATOM 1766 N N . VAL A 1 222 ? -20.399 8.510 18.034 1.00 97.88 222 VAL A N 1
ATOM 1767 C CA . VAL A 1 222 ? -21.505 8.419 17.072 1.00 97.88 222 VAL A CA 1
ATOM 1768 C C . VAL A 1 222 ? -22.170 7.048 17.181 1.00 97.88 222 VAL A C 1
ATOM 1770 O O . VAL A 1 222 ? -21.476 6.042 17.350 1.00 97.88 222 VAL A O 1
ATOM 1773 N N . GLN A 1 223 ? -23.500 7.022 17.117 1.00 98.31 223 GLN A N 1
ATOM 1774 C CA . GLN A 1 223 ? -24.286 5.792 17.062 1.00 98.31 223 GLN A CA 1
ATOM 1775 C C . GLN A 1 223 ? -24.001 5.069 15.746 1.00 98.31 223 GLN A C 1
ATOM 1777 O O . GLN A 1 223 ? -23.921 5.709 14.699 1.00 98.31 223 GLN A O 1
ATOM 1782 N N . PHE A 1 224 ? -23.821 3.753 15.801 1.00 98.31 224 PHE A N 1
ATOM 1783 C CA . PHE A 1 224 ? -23.748 2.960 14.584 1.00 98.31 224 PHE A CA 1
ATOM 1784 C C . PHE A 1 224 ? -25.144 2.755 13.993 1.00 98.31 224 PHE A C 1
ATOM 1786 O O . PHE A 1 224 ? -26.106 2.518 14.725 1.00 98.31 224 PHE A O 1
ATOM 1793 N N . SER A 1 225 ? -25.222 2.837 12.670 1.00 97.12 225 SER A N 1
ATOM 1794 C CA . SER A 1 225 ? -26.441 2.716 11.867 1.00 97.12 225 SER A CA 1
ATOM 1795 C C . SER A 1 225 ? -26.117 2.055 10.519 1.00 97.12 225 SER A C 1
ATOM 1797 O O . SER A 1 225 ? -24.987 1.602 10.296 1.00 97.12 225 SER A O 1
ATOM 1799 N N . ASN A 1 226 ? -27.087 2.014 9.604 1.00 95.12 226 ASN A N 1
ATOM 1800 C CA . ASN A 1 226 ? -26.868 1.537 8.237 1.00 95.12 226 ASN A CA 1
ATOM 1801 C C . ASN A 1 226 ? -25.868 2.423 7.473 1.00 95.12 226 ASN A C 1
ATOM 1803 O O . ASN A 1 226 ? -25.041 1.914 6.710 1.00 95.12 226 ASN A O 1
ATOM 1807 N N . GLU A 1 227 ? -25.891 3.728 7.743 1.00 96.25 227 GLU A N 1
ATOM 1808 C CA . GLU A 1 227 ? -25.015 4.748 7.163 1.00 96.25 227 GLU A CA 1
ATOM 1809 C C . GLU A 1 227 ? -23.655 4.768 7.871 1.00 96.25 227 GLU A C 1
ATOM 1811 O O . GLU A 1 227 ? -22.603 4.880 7.236 1.00 96.25 227 GLU A O 1
ATOM 1816 N N . VAL A 1 228 ? -23.652 4.611 9.200 1.00 96.94 228 VAL A N 1
ATOM 1817 C CA . VAL A 1 228 ? -22.434 4.618 10.018 1.00 96.94 228 VAL A CA 1
ATOM 1818 C C . VAL A 1 228 ? -22.109 3.209 10.493 1.00 96.94 228 VAL A C 1
ATOM 1820 O O . VAL A 1 228 ? -22.350 2.833 11.640 1.00 96.94 228 VAL A O 1
ATOM 1823 N N . LYS A 1 229 ? -21.496 2.425 9.605 1.00 97.88 229 LYS A N 1
ATOM 1824 C CA . LYS A 1 229 ? -21.039 1.068 9.930 1.00 97.88 229 LYS A CA 1
ATOM 1825 C C . LYS A 1 229 ? -19.812 1.092 10.844 1.00 97.88 229 LYS A C 1
ATOM 1827 O O . LYS A 1 229 ? -18.892 1.907 10.684 1.00 97.88 229 LYS A O 1
ATOM 1832 N N . TRP A 1 230 ? -19.775 0.160 11.789 1.00 98.12 230 TRP A N 1
ATOM 1833 C CA . TRP A 1 230 ? -18.598 -0.081 12.614 1.00 98.12 230 TRP A CA 1
ATOM 1834 C C . TRP A 1 230 ? -17.529 -0.865 11.847 1.00 98.12 230 TRP A C 1
ATOM 1836 O O . TRP A 1 230 ? -17.787 -1.590 10.890 1.00 98.12 230 TRP A O 1
ATOM 1846 N N . THR A 1 231 ? -16.293 -0.706 12.294 1.00 97.88 231 THR A N 1
ATOM 1847 C CA . THR A 1 231 ? -15.107 -1.422 11.836 1.00 97.88 231 THR A CA 1
ATOM 1848 C C . THR A 1 231 ? -14.331 -1.897 13.057 1.00 97.88 231 THR A C 1
ATOM 1850 O O . THR A 1 231 ? -14.403 -1.274 14.118 1.00 97.88 231 THR A O 1
ATOM 1853 N N . LYS A 1 232 ? -13.594 -2.998 12.907 1.00 97.50 232 LYS A N 1
ATOM 1854 C CA . LYS A 1 232 ? -12.714 -3.526 13.953 1.00 97.50 232 LYS A CA 1
ATOM 1855 C C . LYS A 1 232 ? -11.413 -2.732 13.947 1.00 97.50 232 LYS A C 1
ATOM 1857 O O . LYS A 1 232 ? -10.763 -2.622 12.902 1.00 97.50 232 LYS A O 1
ATOM 1862 N N . ASP A 1 233 ? -11.065 -2.177 15.096 1.00 97.62 233 ASP A N 1
ATOM 1863 C CA . ASP A 1 233 ? -9.838 -1.427 15.302 1.00 97.62 233 ASP A CA 1
ATOM 1864 C C . ASP A 1 233 ? -8.989 -2.092 16.392 1.00 97.62 233 ASP A C 1
ATOM 1866 O O . ASP A 1 233 ? -9.510 -2.478 17.435 1.00 97.62 233 ASP A O 1
ATOM 1870 N N . HIS A 1 234 ? -7.695 -2.271 16.134 1.00 96.75 234 HIS A N 1
ATOM 1871 C CA . HIS A 1 234 ? -6.796 -3.048 16.989 1.00 96.75 234 HIS A CA 1
ATOM 1872 C C . HIS A 1 234 ? -6.055 -2.142 17.989 1.00 96.75 234 HIS A C 1
ATOM 1874 O O . HIS A 1 234 ? -5.322 -1.261 17.548 1.00 96.75 234 HIS A O 1
ATOM 1880 N N . LEU A 1 235 ? -6.167 -2.337 19.308 1.00 96.19 235 LEU A N 1
ATOM 1881 C CA . LEU A 1 235 ? -5.455 -1.520 20.311 1.00 96.19 235 LEU A CA 1
ATOM 1882 C C . LEU A 1 235 ? -3.942 -1.481 20.023 1.00 96.19 235 LEU A C 1
ATOM 1884 O O . LEU A 1 235 ? -3.365 -0.404 19.844 1.00 96.19 235 LEU A O 1
ATOM 1888 N N . LEU A 1 236 ? -3.335 -2.657 19.864 1.00 95.88 236 LEU A N 1
ATOM 1889 C CA . LEU A 1 236 ? -2.029 -2.845 19.243 1.00 95.88 236 LEU A CA 1
ATOM 1890 C C . LEU A 1 236 ? -2.233 -3.178 17.764 1.00 95.88 236 LEU A C 1
ATOM 1892 O O . LEU A 1 236 ? -2.838 -4.198 17.444 1.00 95.88 236 LEU A O 1
ATOM 1896 N N . ALA A 1 237 ? -1.764 -2.332 16.847 1.00 95.31 237 ALA A N 1
ATOM 1897 C CA . ALA A 1 237 ? -1.930 -2.586 15.417 1.00 95.31 237 ALA A CA 1
ATOM 1898 C C . ALA A 1 237 ? -1.092 -3.792 14.944 1.00 95.31 237 ALA A C 1
ATOM 1900 O O . ALA A 1 237 ? -0.060 -4.124 15.525 1.00 95.31 237 ALA A O 1
ATOM 1901 N N . ALA A 1 238 ? -1.522 -4.441 13.858 1.00 93.50 238 ALA A N 1
ATOM 1902 C CA . ALA A 1 238 ? -0.888 -5.666 13.354 1.00 93.50 238 ALA A CA 1
ATOM 1903 C C . ALA A 1 238 ? 0.597 -5.484 12.979 1.00 93.50 238 ALA A C 1
ATOM 1905 O O . ALA A 1 238 ? 1.392 -6.401 13.154 1.00 93.50 238 ALA A O 1
ATOM 1906 N N . ASN A 1 239 ? 0.994 -4.301 12.496 1.00 90.19 239 ASN A N 1
ATOM 1907 C CA . ASN A 1 239 ? 2.396 -3.981 12.196 1.00 90.19 239 ASN A CA 1
ATOM 1908 C C . ASN A 1 239 ? 3.277 -3.833 13.449 1.00 90.19 239 ASN A C 1
ATOM 1910 O O . ASN A 1 239 ? 4.494 -3.885 13.322 1.00 90.19 239 ASN A O 1
ATOM 1914 N N . TYR A 1 240 ? 2.675 -3.701 14.633 1.00 92.69 240 TYR A N 1
ATOM 1915 C CA . TYR A 1 240 ? 3.345 -3.759 15.935 1.00 92.69 240 TYR A CA 1
ATOM 1916 C C . TYR A 1 240 ? 3.169 -5.126 16.624 1.00 92.69 240 TYR A C 1
ATOM 1918 O O . TYR A 1 240 ? 3.331 -5.225 17.835 1.00 92.69 240 TYR A O 1
ATOM 1926 N N . GLY A 1 241 ? 2.795 -6.178 15.883 1.00 93.50 241 GLY A N 1
ATOM 1927 C CA . GLY A 1 241 ? 2.589 -7.522 16.441 1.00 93.50 241 GLY A CA 1
ATOM 1928 C C . GLY A 1 241 ? 1.233 -7.728 17.123 1.00 93.50 241 GLY A C 1
ATOM 1929 O O . GLY A 1 241 ? 1.050 -8.689 17.861 1.00 93.50 241 GLY A O 1
ATOM 1930 N N . GLY A 1 242 ? 0.264 -6.841 16.890 1.00 95.25 242 GLY A N 1
ATOM 1931 C CA . GLY A 1 242 ? -1.084 -6.985 17.430 1.00 95.25 242 GLY A CA 1
ATOM 1932 C C . GLY A 1 242 ? -1.833 -8.210 16.910 1.00 95.25 242 GLY A C 1
ATOM 1933 O O . GLY A 1 242 ? -2.027 -8.353 15.702 1.00 95.25 242 GLY A O 1
ATOM 1934 N N . SER A 1 243 ? -2.318 -9.038 17.834 1.00 95.25 243 SER A N 1
ATOM 1935 C CA . SER A 1 243 ? -3.149 -10.218 17.561 1.00 95.25 243 SER A CA 1
ATOM 1936 C C . SER A 1 243 ? -4.580 -9.865 17.147 1.00 95.25 243 SER A C 1
ATOM 1938 O O . SER A 1 243 ? -5.039 -8.727 17.279 1.00 95.25 243 SER A O 1
ATOM 1940 N N . ASN A 1 244 ? -5.322 -10.861 16.665 1.00 95.62 244 ASN A N 1
ATOM 1941 C CA . ASN A 1 244 ? -6.730 -10.727 16.293 1.00 95.62 244 ASN A CA 1
ATOM 1942 C C . ASN A 1 244 ? -7.711 -11.228 17.375 1.00 95.62 244 ASN A C 1
ATOM 1944 O O . ASN A 1 244 ? -8.885 -11.462 17.073 1.00 95.62 244 ASN A O 1
ATOM 1948 N N . TRP A 1 245 ? -7.244 -11.392 18.617 1.00 94.62 245 TRP A N 1
ATOM 1949 C CA . TRP A 1 245 ? -8.083 -11.703 19.777 1.00 94.62 245 TRP A CA 1
ATOM 1950 C C . TRP A 1 245 ? -9.084 -10.586 20.063 1.00 94.62 245 TRP A C 1
ATOM 1952 O O . TRP A 1 245 ? -8.764 -9.408 19.886 1.00 94.62 245 TRP A O 1
ATOM 1962 N N . ALA A 1 246 ? -10.270 -10.932 20.571 1.00 94.12 246 ALA A N 1
ATOM 1963 C CA . ALA A 1 246 ? -11.303 -9.951 20.899 1.00 94.12 246 ALA A CA 1
ATOM 1964 C C . ALA A 1 246 ? -10.792 -8.858 21.849 1.00 94.12 246 ALA A C 1
ATOM 1966 O O . ALA A 1 246 ? -11.127 -7.687 21.672 1.00 94.12 246 ALA A O 1
ATOM 1967 N N . LEU A 1 247 ? -9.921 -9.202 22.803 1.00 93.19 247 LEU A N 1
ATOM 1968 C CA . LEU A 1 247 ? -9.291 -8.252 23.725 1.00 93.19 247 LEU A CA 1
ATOM 1969 C C . LEU A 1 247 ? -8.517 -7.141 23.023 1.00 93.19 247 LEU A C 1
ATOM 1971 O O . LEU A 1 247 ? -8.615 -5.984 23.422 1.00 93.19 247 LEU A O 1
ATOM 1975 N N . ASN A 1 248 ? -7.828 -7.453 21.928 1.00 96.12 248 ASN A N 1
ATOM 1976 C CA . ASN A 1 248 ? -7.115 -6.448 21.154 1.00 96.12 248 ASN A CA 1
ATOM 1977 C C . ASN A 1 248 ? -8.051 -5.597 20.276 1.00 96.12 248 ASN A C 1
ATOM 1979 O O . ASN A 1 248 ? -7.577 -4.700 19.594 1.00 96.12 248 ASN A O 1
ATOM 1983 N N . LEU A 1 249 ? -9.364 -5.844 20.247 1.00 96.25 249 LEU A N 1
ATOM 1984 C CA . LEU A 1 249 ? -10.297 -5.152 19.353 1.00 96.25 249 LEU A CA 1
ATOM 1985 C C . LEU A 1 249 ? -11.169 -4.138 20.076 1.00 96.25 249 LEU A C 1
ATOM 1987 O O . LEU A 1 249 ? -11.741 -4.436 21.113 1.00 96.25 249 LEU A O 1
ATOM 1991 N N . VAL A 1 250 ? -11.371 -2.976 19.470 1.00 97.00 250 VAL A N 1
ATOM 1992 C CA . VAL A 1 250 ? -12.457 -2.033 19.768 1.00 97.00 250 VAL A CA 1
ATOM 1993 C C . VAL A 1 250 ? -13.234 -1.744 18.485 1.00 97.00 250 VAL A C 1
ATOM 1995 O O . VAL A 1 250 ? -12.741 -1.970 17.378 1.00 97.00 250 VAL A O 1
ATOM 1998 N N . LEU A 1 251 ? -14.465 -1.252 18.605 1.00 98.00 251 LEU A N 1
ATOM 1999 C CA . LEU A 1 251 ? -15.303 -0.916 17.456 1.00 98.00 251 LEU A CA 1
ATOM 2000 C C . LEU A 1 251 ? -15.315 0.590 17.204 1.00 98.00 251 LEU A C 1
ATOM 2002 O O . LEU A 1 251 ? -15.645 1.406 18.066 1.00 98.00 251 LEU A O 1
ATOM 2006 N N . ALA A 1 252 ? -14.980 0.979 15.982 1.00 98.50 252 ALA A N 1
ATOM 2007 C CA . ALA A 1 252 ? -14.896 2.375 15.574 1.00 98.50 252 ALA A CA 1
ATOM 2008 C C . ALA A 1 252 ? -15.582 2.589 14.227 1.00 98.50 252 ALA A C 1
ATOM 2010 O O . ALA A 1 252 ? -15.599 1.694 13.384 1.00 98.50 252 ALA A O 1
ATOM 2011 N N . CYS A 1 253 ? -16.118 3.784 13.979 1.00 98.50 253 CYS A N 1
ATOM 2012 C CA . CYS A 1 253 ? -16.576 4.131 12.635 1.00 98.50 253 CYS A CA 1
ATOM 2013 C C . CYS A 1 253 ? -15.379 4.199 11.671 1.00 98.50 253 CYS A C 1
ATOM 2015 O O . CYS A 1 253 ? -14.241 4.456 12.084 1.00 98.50 253 CYS A O 1
ATOM 2017 N N . LYS A 1 254 ? -15.638 4.000 10.372 1.00 97.94 254 LYS A N 1
ATOM 2018 C CA . LYS A 1 254 ? -14.592 3.994 9.335 1.00 97.94 254 LYS A CA 1
ATOM 2019 C C . LYS A 1 254 ? -13.718 5.250 9.374 1.00 97.94 254 LYS A C 1
ATOM 2021 O O . LYS A 1 254 ? -12.502 5.133 9.237 1.00 97.94 254 LYS A O 1
ATOM 2026 N N . SER A 1 255 ? -14.308 6.430 9.578 1.00 97.69 255 SER A N 1
ATOM 2027 C CA . SER A 1 255 ? -13.569 7.698 9.611 1.00 97.69 255 SER A CA 1
ATOM 2028 C C . SER A 1 255 ? -12.603 7.775 10.796 1.00 97.69 255 SER A C 1
ATOM 2030 O O . SER A 1 255 ? -11.436 8.112 10.600 1.00 97.69 255 SER A O 1
ATOM 2032 N N . CYS A 1 256 ? -13.029 7.397 12.007 1.00 98.19 256 CYS A N 1
ATOM 2033 C CA . CYS A 1 256 ? -12.152 7.405 13.179 1.00 98.19 256 CYS A CA 1
ATOM 2034 C C . CYS A 1 256 ? -11.051 6.343 13.103 1.00 98.19 256 CYS A C 1
ATOM 2036 O O . CYS A 1 256 ? -9.895 6.681 13.351 1.00 98.19 256 CYS A O 1
ATOM 2038 N N . ASN A 1 257 ? -11.385 5.106 12.718 1.00 98.12 257 ASN A N 1
ATOM 2039 C CA . ASN A 1 257 ? -10.397 4.037 12.528 1.00 98.12 257 ASN A CA 1
ATOM 2040 C C . ASN A 1 257 ? -9.360 4.441 11.464 1.00 98.12 257 ASN A C 1
ATOM 2042 O O . ASN A 1 257 ? -8.157 4.401 11.699 1.00 98.12 257 ASN A O 1
ATOM 2046 N N . SER A 1 258 ? -9.816 4.969 10.321 1.00 96.25 258 SER A N 1
ATOM 2047 C CA . SER A 1 258 ? -8.908 5.441 9.266 1.00 96.25 258 SER A CA 1
ATOM 2048 C C . SER A 1 258 ? -8.047 6.612 9.733 1.00 96.25 258 SER A C 1
ATOM 2050 O O . SER A 1 258 ? -6.869 6.676 9.387 1.00 96.25 258 SER A O 1
ATOM 2052 N N . ARG A 1 259 ? -8.593 7.545 10.528 1.00 96.69 259 ARG A N 1
ATOM 2053 C CA . ARG A 1 259 ? -7.823 8.661 11.096 1.00 96.69 259 ARG A CA 1
ATOM 2054 C C . ARG A 1 259 ? -6.722 8.156 12.028 1.00 96.69 259 ARG A C 1
ATOM 2056 O O . ARG A 1 259 ? -5.591 8.613 11.875 1.00 96.69 259 ARG A O 1
ATOM 2063 N N . ARG A 1 260 ? -7.017 7.195 12.911 1.00 96.94 260 ARG A N 1
ATOM 2064 C CA . ARG A 1 260 ? -6.014 6.554 13.774 1.00 96.94 260 ARG A CA 1
ATOM 2065 C C . ARG A 1 260 ? -4.954 5.823 12.955 1.00 96.94 260 ARG A C 1
ATOM 2067 O O . ARG A 1 260 ? -3.767 6.068 13.147 1.00 96.94 260 ARG A O 1
ATOM 2074 N N . GLY A 1 261 ? -5.379 4.989 12.009 1.00 95.31 261 GLY A N 1
ATOM 2075 C CA . GLY A 1 261 ? -4.477 4.154 11.226 1.00 95.31 261 GLY A CA 1
ATOM 2076 C C . GLY A 1 261 ? -3.701 3.198 12.130 1.00 95.31 261 GLY A C 1
ATOM 2077 O O . GLY A 1 261 ? -4.292 2.417 12.865 1.00 95.31 261 GLY A O 1
ATOM 2078 N N . ASP A 1 262 ? -2.380 3.275 12.065 1.00 94.88 262 ASP A N 1
ATOM 2079 C CA . ASP A 1 262 ? -1.434 2.499 12.864 1.00 94.88 262 ASP A CA 1
ATOM 2080 C C . ASP A 1 262 ? -0.875 3.256 14.077 1.00 94.88 262 ASP A C 1
ATOM 2082 O O . ASP A 1 262 ? -0.085 2.686 14.823 1.00 94.88 262 ASP A O 1
ATOM 2086 N N . ILE A 1 263 ? -1.322 4.494 14.342 1.00 97.19 263 ILE A N 1
ATOM 2087 C CA . ILE A 1 263 ? -0.895 5.232 15.538 1.00 97.19 263 ILE A CA 1
ATOM 2088 C C . ILE A 1 263 ? -1.236 4.392 16.784 1.00 97.19 263 ILE A C 1
ATOM 2090 O O . ILE A 1 263 ? -2.414 4.032 16.962 1.00 97.19 263 ILE A O 1
ATOM 2094 N N . PRO A 1 264 ? -0.264 4.126 17.685 1.00 96.56 264 PRO A N 1
ATOM 2095 C CA . PRO A 1 264 ? -0.519 3.355 18.895 1.00 96.56 264 PRO A CA 1
ATOM 2096 C C . PRO A 1 264 ? -1.697 3.924 19.681 1.00 96.56 264 PRO A C 1
ATOM 2098 O O . PRO A 1 264 ? -1.810 5.143 19.843 1.00 96.56 264 PRO A O 1
ATOM 2101 N N . PHE A 1 265 ? -2.588 3.059 20.167 1.00 96.81 265 PHE A N 1
ATOM 2102 C CA . PHE A 1 265 ? -3.866 3.472 20.751 1.00 96.81 265 PHE A CA 1
ATOM 2103 C C . PHE A 1 265 ? -3.704 4.529 21.850 1.00 96.81 265 PHE A C 1
ATOM 2105 O O . PHE A 1 265 ? -4.348 5.582 21.811 1.00 96.81 265 PHE A O 1
ATOM 2112 N N . ARG A 1 266 ? -2.773 4.293 22.780 1.00 94.44 266 ARG A N 1
ATOM 2113 C CA . ARG A 1 266 ? -2.452 5.216 23.875 1.00 94.44 266 ARG A CA 1
ATOM 2114 C C . ARG A 1 266 ? -1.970 6.584 23.378 1.00 94.44 266 ARG A C 1
ATOM 2116 O O . ARG A 1 266 ? -2.337 7.617 23.937 1.00 94.44 266 ARG A O 1
ATOM 2123 N N . THR A 1 267 ? -1.185 6.591 22.301 1.00 95.94 267 THR A N 1
ATOM 2124 C CA . THR A 1 267 ? -0.704 7.809 21.629 1.00 95.94 267 THR A CA 1
ATOM 2125 C C . THR A 1 267 ? -1.852 8.565 20.981 1.00 95.94 267 THR A C 1
ATOM 2127 O O . THR A 1 267 ? -1.981 9.772 21.176 1.00 95.94 267 THR A O 1
ATOM 2130 N N . TYR A 1 268 ? -2.714 7.862 20.245 1.00 97.62 268 TYR A N 1
ATOM 2131 C CA . TYR A 1 268 ? -3.846 8.474 19.559 1.00 97.62 268 TYR A CA 1
ATOM 2132 C C . T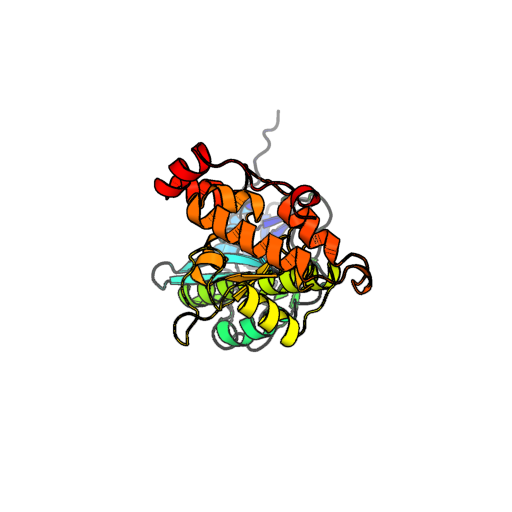YR A 1 268 ? -4.826 9.125 20.538 1.00 97.62 268 TYR A C 1
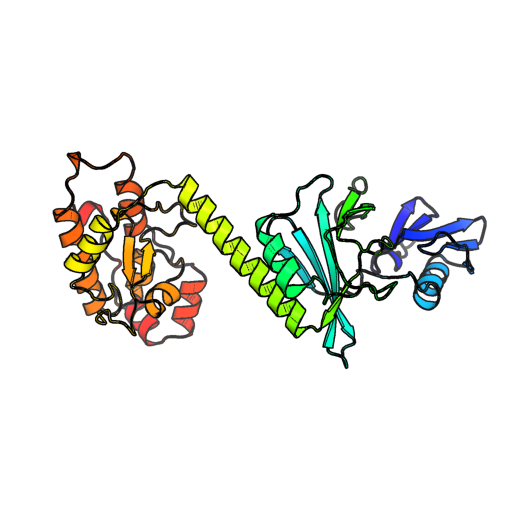ATOM 2134 O O . TYR A 1 268 ? -5.313 10.224 20.279 1.00 97.62 268 TYR A O 1
ATOM 2142 N N . CYS A 1 269 ? -5.048 8.512 21.704 1.00 96.31 269 CYS A N 1
ATOM 2143 C CA . CYS A 1 269 ? -5.905 9.076 22.746 1.00 96.31 269 CYS A CA 1
ATOM 2144 C C . CYS A 1 269 ? -5.413 10.442 23.264 1.00 96.31 269 CYS A C 1
ATOM 2146 O O . CYS A 1 269 ? -6.236 11.264 23.666 1.00 96.31 269 CYS A O 1
ATOM 2148 N N . LYS A 1 270 ? -4.111 10.774 23.170 1.00 95.00 270 LYS A N 1
ATOM 2149 C CA . LYS A 1 270 ? -3.643 12.138 23.498 1.00 95.00 270 LYS A CA 1
ATOM 2150 C C . LYS A 1 270 ? -4.273 13.206 22.603 1.00 95.00 270 LYS A C 1
ATOM 2152 O O . LYS A 1 270 ? -4.425 14.340 23.044 1.00 95.00 270 LYS A O 1
ATOM 2157 N N . LEU A 1 271 ? -4.651 12.858 21.373 1.00 96.44 271 LEU A N 1
ATOM 2158 C CA . LEU A 1 271 ? -5.238 13.789 20.407 1.00 96.44 271 LEU A CA 1
ATOM 2159 C C . LEU A 1 271 ? -6.734 14.043 20.638 1.00 96.44 271 LEU A C 1
ATOM 2161 O O . LEU A 1 271 ? -7.298 14.963 20.040 1.00 96.44 271 LEU A O 1
ATOM 2165 N N . LEU A 1 272 ? -7.395 13.219 21.452 1.00 96.19 272 LEU A N 1
ATOM 2166 C CA . LEU A 1 272 ? 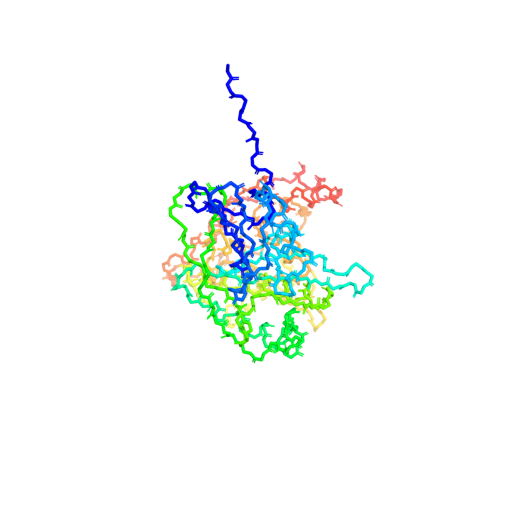-8.843 13.261 21.668 1.00 96.19 272 LEU A CA 1
ATOM 2167 C C . LEU A 1 272 ? -9.208 14.218 22.808 1.00 96.19 272 LEU A C 1
ATOM 2169 O O . LEU A 1 272 ? -8.385 14.518 23.656 1.00 96.19 272 LEU A O 1
ATOM 2173 N N . GLY A 1 273 ? -10.441 14.713 22.863 1.00 93.94 273 GLY A N 1
ATOM 2174 C CA . GLY A 1 273 ? -10.889 15.554 23.976 1.00 93.94 273 GLY A CA 1
ATOM 2175 C C . GLY A 1 273 ? -10.959 14.789 25.305 1.00 93.94 273 GLY A C 1
ATOM 2176 O O . GLY A 1 273 ? -11.154 13.572 25.329 1.00 93.94 273 GLY A O 1
ATOM 2177 N N . ARG A 1 274 ? -10.883 15.507 26.434 1.00 93.44 274 ARG A N 1
ATOM 2178 C CA . ARG A 1 274 ? -10.959 14.927 27.792 1.00 93.44 274 ARG A CA 1
ATOM 2179 C C . ARG A 1 274 ? -12.179 14.018 27.989 1.00 93.44 274 ARG A C 1
ATOM 2181 O O . ARG A 1 274 ? -12.033 12.905 28.488 1.00 93.44 274 ARG A O 1
ATOM 2188 N N . ILE A 1 275 ? -13.357 14.456 27.538 1.00 92.94 275 ILE A N 1
ATOM 2189 C CA . ILE A 1 275 ? -14.606 13.677 27.626 1.00 92.94 275 ILE A CA 1
ATOM 2190 C C . ILE A 1 275 ? -14.514 12.390 26.791 1.00 92.94 275 ILE A C 1
ATOM 2192 O O . ILE A 1 275 ? -14.980 11.334 27.217 1.00 92.94 275 ILE A O 1
ATOM 2196 N N . GLN A 1 276 ? -13.878 12.439 25.613 1.00 94.88 276 GLN A N 1
ATOM 2197 C CA . GLN A 1 276 ? -13.658 11.240 24.797 1.00 94.88 276 GLN A CA 1
ATOM 2198 C C . GLN A 1 276 ? -12.786 10.235 25.555 1.00 94.88 276 GLN A C 1
ATOM 2200 O O . GLN A 1 276 ? -13.184 9.082 25.692 1.00 94.88 276 GLN A O 1
ATOM 2205 N N . ASN A 1 277 ? -11.667 10.687 26.124 1.00 94.69 277 ASN A N 1
ATOM 2206 C CA . ASN A 1 277 ? -10.765 9.833 26.896 1.00 94.69 277 ASN A CA 1
ATOM 2207 C C . ASN A 1 277 ? -11.436 9.230 28.136 1.00 94.69 277 ASN A C 1
ATOM 2209 O O . ASN A 1 277 ? -11.277 8.041 28.388 1.00 94.69 277 ASN A O 1
ATOM 2213 N N . GLN A 1 278 ? -12.244 9.996 28.874 1.00 93.62 278 GLN A N 1
ATOM 2214 C CA . GLN A 1 278 ? -13.003 9.469 30.016 1.00 93.62 278 GLN A CA 1
ATOM 2215 C C . GLN A 1 278 ? -13.960 8.341 29.605 1.00 93.62 278 GLN A C 1
ATOM 2217 O O . GLN A 1 278 ? -14.003 7.298 30.259 1.00 93.62 278 GLN A O 1
ATOM 2222 N N . ARG A 1 279 ? -14.688 8.507 28.492 1.00 94.56 279 ARG A N 1
ATOM 2223 C CA . ARG A 1 279 ? -15.581 7.462 27.962 1.00 94.56 279 ARG A CA 1
ATOM 2224 C C . ARG A 1 279 ? -14.814 6.223 27.512 1.00 94.56 279 ARG A C 1
ATOM 2226 O O . ARG A 1 279 ? -15.225 5.114 27.841 1.00 94.56 279 ARG A O 1
ATOM 2233 N N . ILE A 1 280 ? -13.696 6.414 26.808 1.00 95.38 280 ILE A N 1
ATOM 2234 C CA . ILE A 1 280 ? -12.805 5.323 26.394 1.00 95.38 280 ILE A CA 1
ATOM 2235 C C . ILE A 1 280 ? -12.346 4.534 27.622 1.00 95.38 280 ILE A C 1
ATOM 2237 O O . ILE A 1 280 ? -12.482 3.315 27.650 1.00 95.38 280 ILE A O 1
ATOM 2241 N N . MET A 1 281 ? -11.887 5.218 28.670 1.00 93.44 281 MET A N 1
ATOM 2242 C CA . MET A 1 281 ? -11.440 4.571 29.903 1.00 93.44 281 MET A CA 1
ATOM 2243 C C . MET A 1 281 ? -12.553 3.809 30.614 1.00 93.44 281 MET A C 1
ATOM 2245 O O . MET A 1 281 ? -12.335 2.686 31.062 1.00 93.44 281 MET A O 1
ATOM 2249 N N . MET A 1 282 ? -13.754 4.381 30.697 1.00 92.50 282 MET A N 1
ATOM 2250 C CA . MET A 1 282 ? -14.907 3.688 31.272 1.00 92.50 282 MET A CA 1
ATOM 2251 C C . MET A 1 282 ? -15.249 2.422 30.480 1.00 92.50 282 MET A C 1
ATOM 2253 O O . MET A 1 282 ? -15.551 1.388 31.073 1.00 92.50 282 MET A O 1
ATOM 2257 N N . HIS A 1 283 ? -15.171 2.485 29.151 1.00 92.19 283 HIS A N 1
ATOM 2258 C CA . HIS A 1 283 ? -15.388 1.326 28.298 1.00 92.19 283 HIS A CA 1
ATOM 2259 C C . HIS A 1 283 ? -14.320 0.245 28.518 1.00 92.19 283 HIS A C 1
ATOM 2261 O O . HIS A 1 283 ? -14.673 -0.911 28.733 1.00 92.19 283 HIS A O 1
ATOM 2267 N N . LEU A 1 284 ? -13.035 0.612 28.538 1.00 92.25 284 LEU A N 1
ATOM 2268 C CA . LEU A 1 284 ? -11.945 -0.335 28.789 1.00 92.25 284 LEU A CA 1
ATOM 2269 C C . LEU A 1 284 ? -12.068 -0.994 30.170 1.00 92.25 284 LEU A C 1
ATOM 2271 O O . LEU A 1 284 ? -11.942 -2.208 30.257 1.00 92.25 284 LEU A O 1
ATOM 2275 N N . LYS A 1 285 ? -12.414 -0.240 31.223 1.00 91.62 285 LYS A N 1
ATOM 2276 C CA . LYS A 1 285 ? -12.677 -0.796 32.566 1.00 91.62 285 LYS A CA 1
ATOM 2277 C C . LYS A 1 285 ? -13.819 -1.808 32.567 1.00 91.62 285 LYS A C 1
ATOM 2279 O O . LYS A 1 285 ? -13.695 -2.875 33.154 1.00 91.62 285 LYS A O 1
ATOM 2284 N N . ARG A 1 286 ? -14.934 -1.485 31.902 1.00 90.81 286 ARG A N 1
ATOM 2285 C CA . ARG A 1 286 ? -16.069 -2.415 31.768 1.00 90.81 286 ARG A CA 1
ATOM 2286 C C . ARG A 1 286 ? -15.675 -3.683 31.029 1.00 90.81 286 ARG A C 1
ATOM 2288 O O . ARG A 1 286 ? -16.152 -4.747 31.387 1.00 90.81 286 ARG A O 1
ATOM 2295 N N . ARG A 1 287 ? -14.821 -3.558 30.012 1.00 88.62 287 ARG A N 1
ATOM 2296 C CA . ARG A 1 287 ? -14.295 -4.713 29.294 1.00 88.62 287 ARG A CA 1
ATOM 2297 C C . ARG A 1 287 ? -13.435 -5.574 30.192 1.00 88.62 287 ARG A C 1
ATOM 2299 O O . ARG A 1 287 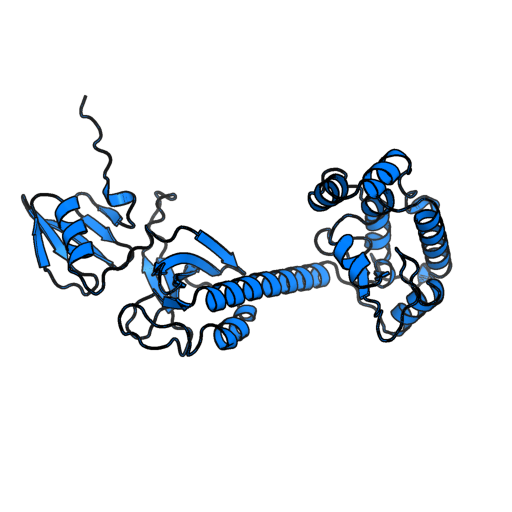? -13.756 -6.739 30.300 1.00 88.62 287 ARG A O 1
ATOM 2306 N N . VAL A 1 288 ? -12.434 -5.002 30.861 1.00 88.62 288 VAL A N 1
ATOM 2307 C CA . VAL A 1 288 ? -11.540 -5.750 31.759 1.00 88.62 288 VAL A CA 1
ATOM 2308 C C . VAL A 1 288 ? -12.325 -6.510 32.829 1.00 88.62 288 VAL A C 1
ATOM 2310 O O . VAL A 1 288 ? -12.088 -7.691 33.022 1.00 88.62 288 VAL A O 1
ATOM 2313 N N . ARG A 1 289 ? -13.333 -5.879 33.443 1.00 89.19 289 ARG A N 1
ATOM 2314 C CA . ARG A 1 289 ? -14.204 -6.528 34.441 1.00 89.19 289 ARG A CA 1
ATOM 2315 C C . ARG A 1 289 ? -15.102 -7.637 33.892 1.00 89.19 289 ARG A C 1
ATOM 2317 O O . ARG A 1 289 ? -15.598 -8.436 34.668 1.00 89.19 289 ARG A O 1
ATOM 2324 N N . ALA A 1 290 ? -15.385 -7.625 32.592 1.00 86.81 290 ALA A N 1
ATOM 2325 C CA . ALA A 1 290 ? -16.213 -8.634 31.938 1.00 86.81 290 ALA A CA 1
ATOM 2326 C C . ALA A 1 290 ? -15.381 -9.796 31.374 1.00 86.81 290 ALA A C 1
ATOM 2328 O O . ALA A 1 290 ? -15.945 -10.676 30.727 1.00 86.81 290 ALA A O 1
ATOM 2329 N N . ILE A 1 291 ? -14.057 -9.758 31.546 1.00 84.94 291 ILE A N 1
ATOM 2330 C CA . ILE A 1 291 ? -13.163 -10.841 31.156 1.00 84.94 291 ILE A CA 1
ATOM 2331 C C . ILE A 1 291 ? -13.149 -11.861 32.281 1.00 84.94 291 ILE A C 1
ATOM 2333 O O . ILE A 1 291 ? -12.862 -11.522 33.426 1.00 84.94 291 ILE A O 1
ATOM 2337 N N . ASP A 1 292 ? -13.406 -13.104 31.916 1.00 86.19 292 ASP A N 1
ATOM 2338 C CA . ASP A 1 292 ? -13.004 -14.244 32.716 1.00 86.19 292 ASP A CA 1
ATOM 2339 C C . ASP A 1 292 ? -11.539 -14.554 32.381 1.00 86.19 292 ASP A C 1
ATOM 2341 O O . ASP A 1 292 ? -11.223 -14.943 31.256 1.00 86.19 292 ASP A O 1
ATOM 2345 N N . PHE A 1 293 ? -10.634 -14.252 33.314 1.00 84.56 293 PHE A N 1
ATOM 2346 C CA . PHE A 1 293 ? -9.195 -14.408 33.095 1.00 84.56 293 PHE A CA 1
ATOM 2347 C C . PHE A 1 293 ? -8.768 -15.876 33.074 1.00 84.56 293 PHE A C 1
ATOM 2349 O O . PHE A 1 293 ? -7.798 -16.192 32.387 1.00 84.56 293 PHE A O 1
ATOM 2356 N N . ASP A 1 294 ? -9.511 -16.756 33.746 1.00 85.50 294 ASP A N 1
ATOM 2357 C CA . ASP A 1 294 ? -9.178 -18.178 33.857 1.00 85.50 294 ASP A CA 1
ATOM 2358 C C . ASP A 1 294 ? -9.461 -18.931 32.547 1.00 85.50 294 ASP A C 1
ATOM 2360 O O . ASP A 1 294 ? -8.833 -19.947 32.257 1.00 85.50 294 ASP A O 1
ATOM 2364 N N . SER A 1 295 ? -10.361 -18.406 31.707 1.00 84.56 295 SER A N 1
ATOM 2365 C CA . SER A 1 295 ? -10.668 -18.955 30.379 1.00 84.56 295 SER A CA 1
ATOM 2366 C C . SER A 1 295 ? -9.916 -18.284 29.223 1.00 84.56 295 SER A C 1
ATOM 2368 O O . SER A 1 295 ? -10.171 -18.589 28.051 1.00 84.56 295 SER A O 1
ATOM 2370 N N . LEU A 1 296 ? -8.972 -17.377 29.504 1.00 84.94 296 LEU A N 1
ATOM 2371 C CA . LEU A 1 296 ? -8.188 -16.732 28.452 1.00 84.94 296 LEU A CA 1
ATOM 2372 C C . LEU A 1 296 ? -7.144 -17.676 27.862 1.00 84.94 296 LEU A C 1
ATOM 2374 O O . LEU A 1 296 ? -6.306 -18.231 28.561 1.00 84.94 296 LEU A O 1
ATOM 2378 N N . ALA A 1 297 ? -7.116 -17.750 26.532 1.00 85.19 297 ALA A N 1
ATOM 2379 C CA . ALA A 1 297 ? -6.011 -18.381 25.825 1.00 85.19 297 ALA A CA 1
ATOM 2380 C C . ALA A 1 297 ? -4.679 -17.661 26.107 1.00 85.19 297 ALA A C 1
ATOM 2382 O O . ALA A 1 297 ? -4.626 -16.425 26.183 1.00 85.19 297 ALA A O 1
ATOM 2383 N N . ASP A 1 298 ? -3.593 -18.432 26.155 1.00 80.88 298 ASP A N 1
ATOM 2384 C CA . ASP A 1 298 ? -2.242 -17.908 26.337 1.00 80.88 298 ASP A CA 1
ATOM 2385 C C . ASP A 1 298 ? -1.925 -16.791 25.334 1.00 80.88 298 ASP A C 1
ATOM 2387 O O . ASP A 1 298 ? -2.138 -16.892 24.121 1.00 80.88 298 ASP A O 1
ATOM 2391 N N . GLY A 1 299 ? -1.440 -15.665 25.858 1.00 81.69 299 GLY A N 1
ATOM 2392 C CA . GLY A 1 299 ? -1.095 -14.488 25.061 1.00 81.69 299 GLY A CA 1
ATOM 2393 C C . GLY A 1 299 ? -2.282 -13.633 24.591 1.00 81.69 299 GLY A C 1
ATOM 2394 O O . GLY A 1 299 ? -2.043 -12.541 24.065 1.00 81.69 299 GLY A O 1
ATOM 2395 N N . ALA A 1 300 ? -3.543 -14.025 24.832 1.00 85.69 300 ALA A N 1
ATOM 2396 C CA . ALA A 1 300 ? -4.715 -13.218 24.460 1.00 85.69 300 ALA A CA 1
ATOM 2397 C C . ALA A 1 300 ? -4.704 -11.823 25.105 1.00 85.69 300 ALA A C 1
ATOM 2399 O O . ALA A 1 300 ? -5.126 -10.834 24.495 1.00 85.69 300 ALA A O 1
ATOM 2400 N N . PHE A 1 301 ? -4.147 -11.730 26.314 1.00 90.38 301 PHE A N 1
ATOM 2401 C CA . PHE A 1 301 ? -4.008 -10.479 27.050 1.00 90.38 301 PHE A CA 1
ATOM 2402 C C . PHE A 1 301 ? -2.792 -9.636 26.626 1.00 90.38 301 PHE A C 1
ATOM 2404 O O . PHE A 1 301 ? -2.808 -8.415 26.781 1.00 90.38 301 PHE A O 1
ATOM 2411 N N . SER A 1 302 ? -1.756 -10.242 26.034 1.00 92.12 302 SER A N 1
ATOM 2412 C CA . SER A 1 302 ? -0.490 -9.557 25.722 1.00 92.12 302 SER A CA 1
ATOM 2413 C C . SER A 1 302 ? -0.698 -8.367 24.779 1.00 92.12 302 SER A C 1
ATOM 2415 O O . SER A 1 302 ? -0.293 -7.246 25.079 1.00 92.12 302 SER A O 1
ATOM 2417 N N . SER A 1 303 ? -1.441 -8.558 23.681 1.00 93.12 303 SER A N 1
ATOM 2418 C CA . SER A 1 303 ? -1.724 -7.457 22.748 1.00 93.12 303 SER A CA 1
ATOM 2419 C C . SER A 1 303 ? -2.547 -6.332 23.379 1.00 93.12 303 SER A C 1
ATOM 2421 O O . SER A 1 303 ? -2.335 -5.166 23.050 1.00 93.12 303 SER A O 1
ATOM 2423 N N . PHE A 1 304 ? -3.469 -6.663 24.289 1.00 92.62 304 PHE A N 1
ATOM 2424 C CA . PHE A 1 304 ? -4.230 -5.662 25.035 1.00 92.62 304 PHE A CA 1
ATOM 2425 C C . PHE A 1 304 ? -3.302 -4.841 25.934 1.00 92.62 304 PHE A C 1
ATOM 2427 O O . PHE A 1 304 ? -3.297 -3.612 25.853 1.00 92.62 304 PHE A O 1
ATOM 2434 N N . HIS A 1 305 ? -2.470 -5.519 26.726 1.00 92.38 305 HIS A N 1
ATOM 2435 C CA . HIS A 1 305 ? -1.492 -4.895 27.608 1.00 92.38 305 HIS A CA 1
ATOM 2436 C C . HIS A 1 305 ? -0.548 -3.971 26.831 1.00 92.38 305 HIS A C 1
ATOM 2438 O O . HIS A 1 305 ? -0.523 -2.760 27.056 1.00 92.38 305 HIS A O 1
ATOM 2444 N N . THR A 1 306 ? 0.172 -4.516 25.850 1.00 94.06 306 THR A N 1
ATOM 2445 C CA . THR A 1 306 ? 1.134 -3.764 25.040 1.00 94.06 306 THR A CA 1
ATOM 2446 C C . THR A 1 306 ? 0.461 -2.621 24.279 1.00 94.06 306 THR A C 1
ATOM 2448 O O . THR A 1 306 ? 1.007 -1.521 24.225 1.00 94.06 306 THR A O 1
ATOM 2451 N N . GLY A 1 307 ? -0.748 -2.820 23.742 1.00 92.88 307 GLY A N 1
ATOM 2452 C CA . GLY A 1 307 ? -1.502 -1.767 23.054 1.00 92.88 307 GLY A CA 1
ATOM 2453 C C . GLY A 1 307 ? -1.856 -0.572 23.947 1.00 92.88 307 GLY A C 1
ATOM 2454 O O . GLY A 1 307 ? -1.890 0.569 23.472 1.00 92.88 307 GLY A O 1
ATOM 2455 N N . LEU A 1 308 ? -2.087 -0.809 25.242 1.00 93.19 308 LEU A N 1
ATOM 2456 C CA . LEU A 1 308 ? -2.356 0.241 26.228 1.00 93.19 308 LEU A CA 1
ATOM 2457 C C . LEU A 1 308 ? -1.099 0.901 26.792 1.00 93.19 308 LEU A C 1
ATOM 2459 O O . LEU A 1 308 ? -1.195 2.003 27.332 1.00 93.19 308 LEU A O 1
ATOM 2463 N N . GLU A 1 309 ? 0.067 0.281 26.653 1.00 93.31 309 GLU A N 1
ATOM 2464 C CA . GLU A 1 309 ? 1.337 0.853 27.101 1.00 93.31 309 GLU A CA 1
ATOM 2465 C C . GLU A 1 309 ? 2.067 1.623 26.008 1.00 93.31 309 GLU A C 1
ATOM 2467 O O . GLU A 1 309 ? 2.622 2.698 26.285 1.00 93.31 309 GLU A O 1
ATOM 2472 N N . LEU A 1 310 ? 2.024 1.098 24.780 1.00 94.75 310 LEU A N 1
ATOM 2473 C CA . LEU A 1 310 ? 2.810 1.571 23.652 1.00 94.75 310 LEU A CA 1
ATOM 2474 C C . LEU A 1 310 ? 2.524 3.045 23.355 1.00 94.75 310 LEU A C 1
ATOM 2476 O O . LEU A 1 310 ? 1.408 3.447 23.003 1.00 94.75 310 LEU A O 1
ATOM 2480 N N . HIS A 1 311 ? 3.573 3.856 23.460 1.00 94.44 311 HIS A N 1
ATOM 2481 C CA . HIS A 1 311 ? 3.547 5.271 23.137 1.00 94.44 311 HIS A CA 1
ATOM 2482 C C . HIS A 1 311 ? 4.632 5.605 22.113 1.00 94.44 311 HIS A C 1
ATOM 2484 O O . HIS A 1 311 ? 5.809 5.393 22.378 1.00 94.44 311 HIS A O 1
ATOM 2490 N N . ASP A 1 312 ? 4.235 6.171 20.974 1.00 95.50 312 ASP A N 1
ATOM 2491 C CA . ASP A 1 312 ? 5.151 6.631 19.931 1.00 95.50 312 ASP A CA 1
ATOM 2492 C C . ASP A 1 312 ? 4.841 8.093 19.559 1.00 95.50 312 ASP A C 1
ATOM 2494 O O . ASP A 1 312 ? 4.021 8.361 18.675 1.00 95.50 312 ASP A O 1
ATOM 2498 N N . PRO A 1 313 ? 5.480 9.073 20.220 1.00 94.38 313 PRO A N 1
ATOM 2499 C CA . PRO A 1 313 ? 5.302 10.485 19.895 1.00 94.38 313 PRO A CA 1
ATOM 2500 C C . PRO A 1 313 ? 5.979 10.890 18.574 1.00 94.38 313 PRO A C 1
ATOM 2502 O O . PRO A 1 313 ? 5.764 12.006 18.097 1.00 94.38 313 PRO A O 1
ATOM 2505 N N . LYS A 1 314 ? 6.810 10.024 17.975 1.00 95.56 314 LYS A N 1
ATOM 2506 C CA . LYS A 1 314 ? 7.537 10.310 16.730 1.00 95.56 314 LYS A CA 1
ATOM 2507 C C . LYS A 1 314 ? 6.813 9.787 15.488 1.00 95.56 314 LYS A C 1
ATOM 2509 O O . LYS A 1 314 ? 7.228 10.149 14.383 1.00 95.56 314 LYS A O 1
ATOM 2514 N N . HIS A 1 315 ? 5.722 9.039 15.662 1.00 96.56 315 HIS A N 1
ATOM 2515 C CA . HIS A 1 315 ? 4.915 8.470 14.588 1.00 96.56 315 HIS A CA 1
ATOM 2516 C C . HIS A 1 315 ? 4.580 9.501 13.495 1.00 96.56 315 HIS A C 1
ATOM 2518 O O . HIS A 1 315 ? 4.025 10.572 13.758 1.00 96.56 315 HIS A O 1
ATOM 2524 N N . SER A 1 316 ? 4.869 9.177 12.234 1.00 96.19 316 SER A N 1
ATOM 2525 C CA . SER A 1 316 ? 4.718 10.103 11.097 1.00 96.19 316 SER A CA 1
ATOM 2526 C C . SER A 1 316 ? 3.280 10.617 10.946 1.00 96.19 316 SER A C 1
ATOM 2528 O O . SER A 1 316 ? 3.037 11.821 10.868 1.00 96.19 316 SER A O 1
ATOM 2530 N N . ARG A 1 317 ? 2.300 9.708 11.008 1.00 95.56 317 ARG A N 1
ATOM 2531 C CA . ARG A 1 317 ? 0.869 10.047 10.956 1.00 95.56 317 ARG A CA 1
ATOM 2532 C C . ARG A 1 317 ? 0.412 10.944 12.113 1.00 95.56 317 ARG A C 1
ATOM 2534 O O . ARG A 1 317 ? -0.438 11.805 11.905 1.00 95.56 317 ARG A O 1
ATOM 2541 N N . LEU A 1 318 ? 0.979 10.779 13.311 1.00 96.44 318 LEU A N 1
ATOM 2542 C CA . LEU A 1 318 ? 0.696 11.656 14.450 1.00 96.44 318 LEU A CA 1
ATOM 2543 C C . LEU A 1 318 ? 1.154 13.085 14.142 1.00 96.44 318 LEU A C 1
ATOM 2545 O O . LEU A 1 318 ? 0.370 14.019 14.299 1.00 96.44 318 LEU A O 1
ATOM 2549 N N . LYS A 1 319 ? 2.394 13.246 13.657 1.00 97.25 319 LYS A N 1
ATOM 2550 C CA . LYS A 1 319 ? 2.950 14.551 13.262 1.00 97.25 319 LYS A CA 1
ATOM 2551 C C . LYS A 1 319 ? 2.096 15.228 12.191 1.00 97.25 319 LYS A C 1
ATOM 2553 O O . LYS A 1 319 ? 1.814 16.415 12.309 1.00 97.25 319 LYS A O 1
ATOM 2558 N N . MET A 1 320 ? 1.624 14.466 11.203 1.00 96.81 320 MET A N 1
ATOM 2559 C CA . MET A 1 320 ? 0.702 14.959 10.175 1.00 96.81 320 MET A CA 1
ATOM 2560 C C . MET A 1 320 ? -0.604 15.488 10.792 1.00 96.81 320 MET A C 1
ATOM 2562 O O . MET A 1 320 ? -0.959 16.640 10.574 1.00 96.81 320 MET A O 1
ATOM 2566 N N . ILE A 1 321 ? -1.277 14.708 11.649 1.00 96.94 321 ILE A N 1
ATOM 2567 C CA . ILE A 1 321 ? -2.514 15.162 12.315 1.00 96.94 321 ILE A CA 1
ATOM 2568 C C . ILE A 1 321 ? -2.264 16.415 13.165 1.00 96.94 321 ILE A C 1
ATOM 2570 O O . ILE A 1 321 ? -3.104 17.315 13.200 1.00 96.94 321 ILE A O 1
ATOM 2574 N N . LEU A 1 322 ? -1.129 16.477 13.865 1.00 96.88 322 LEU A N 1
ATOM 2575 C CA . LEU A 1 322 ? -0.759 17.632 14.677 1.00 96.88 322 LEU A CA 1
ATOM 2576 C C . LEU A 1 322 ? -0.469 18.867 13.829 1.00 96.88 322 LEU A C 1
ATOM 2578 O O . LEU A 1 322 ? -0.797 19.961 14.271 1.00 96.88 322 LEU A O 1
ATOM 2582 N N . ARG A 1 323 ? 0.097 18.727 12.630 1.00 97.19 323 ARG A N 1
ATOM 2583 C CA . ARG A 1 323 ? 0.277 19.844 11.693 1.00 97.19 323 ARG A CA 1
ATOM 2584 C C . ARG A 1 323 ? -1.071 20.379 11.208 1.00 97.19 323 ARG A C 1
ATOM 2586 O O . ARG A 1 323 ? -1.297 21.587 11.237 1.00 97.19 323 ARG A O 1
ATOM 2593 N N . ASP A 1 324 ? -2.002 19.481 10.908 1.00 96.31 324 ASP A N 1
ATOM 2594 C CA . ASP A 1 324 ? -3.230 19.833 10.193 1.00 96.31 324 ASP A CA 1
ATOM 2595 C C . ASP A 1 324 ? -4.418 20.157 11.132 1.00 96.31 324 ASP A C 1
ATOM 2597 O O . ASP A 1 324 ? -5.456 20.637 10.687 1.00 96.31 324 ASP A O 1
ATOM 2601 N N . SER A 1 325 ? -4.307 19.915 12.449 1.00 97.31 325 SER A N 1
ATOM 2602 C CA . SER A 1 325 ? -5.423 20.095 13.395 1.00 97.31 325 SER A CA 1
ATOM 2603 C C . SER A 1 325 ? -5.042 20.859 14.667 1.00 97.31 325 SER A C 1
ATOM 2605 O O . SER A 1 325 ? -4.455 20.309 15.601 1.00 97.31 325 SER A O 1
ATOM 2607 N N . ALA A 1 326 ? -5.485 22.119 14.763 1.00 97.31 326 ALA A N 1
ATOM 2608 C CA . ALA A 1 326 ? -5.312 22.953 15.959 1.00 97.31 326 ALA A CA 1
ATOM 2609 C C . ALA A 1 326 ? -5.923 22.320 17.221 1.00 97.31 326 ALA A C 1
ATOM 2611 O O . ALA A 1 326 ? -5.310 22.334 18.288 1.00 97.31 326 ALA A O 1
ATOM 2612 N N . THR A 1 327 ? -7.099 21.699 17.096 1.00 96.81 327 THR A N 1
ATOM 2613 C CA . THR A 1 327 ? -7.747 20.972 18.196 1.00 96.81 327 THR A CA 1
ATOM 2614 C C . THR A 1 327 ? -6.895 19.802 18.684 1.00 96.81 327 THR A C 1
ATOM 2616 O O . THR A 1 327 ? -6.727 19.645 19.891 1.00 96.81 327 THR A O 1
ATOM 2619 N N . ALA A 1 328 ? -6.303 19.016 17.776 1.00 96.00 328 ALA A N 1
ATOM 2620 C CA . ALA A 1 328 ? -5.418 17.916 18.162 1.00 96.00 328 ALA A CA 1
ATOM 2621 C C . ALA A 1 328 ? -4.169 18.424 18.901 1.00 96.00 328 ALA A C 1
ATOM 2623 O O . ALA A 1 328 ? -3.773 17.813 19.891 1.00 96.00 328 ALA A O 1
ATOM 2624 N N . ARG A 1 329 ? -3.590 19.560 18.475 1.00 97.12 329 ARG A N 1
ATOM 2625 C CA . ARG A 1 329 ? -2.466 20.206 19.180 1.00 97.12 329 ARG A CA 1
ATOM 2626 C C . ARG A 1 329 ? -2.843 20.626 20.597 1.00 97.12 329 ARG A C 1
ATOM 2628 O O . ARG A 1 329 ? -2.118 20.299 21.534 1.00 97.12 329 ARG A O 1
ATOM 2635 N N . ARG A 1 330 ? -3.986 21.306 20.763 1.00 96.50 330 ARG A N 1
ATOM 2636 C CA . ARG A 1 330 ? -4.492 21.708 22.088 1.00 96.50 330 ARG A CA 1
ATOM 2637 C C . ARG A 1 330 ? -4.680 20.493 22.994 1.00 96.50 330 ARG A C 1
ATOM 2639 O O . ARG A 1 330 ? -4.111 20.460 24.080 1.00 96.50 330 ARG A O 1
ATOM 2646 N N . ASN A 1 331 ? -5.382 19.469 22.506 1.00 96.06 331 ASN A N 1
ATOM 2647 C CA . ASN A 1 331 ? -5.615 18.231 23.249 1.00 96.06 331 ASN A CA 1
ATOM 2648 C C . ASN A 1 331 ? -4.301 17.534 23.635 1.00 96.06 331 ASN A C 1
ATOM 2650 O O . ASN A 1 331 ? -4.132 17.140 24.785 1.00 96.06 331 ASN A O 1
ATOM 2654 N N . ALA A 1 332 ? -3.345 17.417 22.710 1.00 94.12 332 ALA A N 1
ATOM 2655 C CA . ALA A 1 332 ? -2.069 16.750 22.967 1.00 94.12 332 ALA A CA 1
ATOM 2656 C C . ALA A 1 332 ? -1.218 17.462 24.032 1.00 94.12 332 ALA A C 1
ATOM 2658 O O . ALA A 1 332 ? -0.479 16.788 24.755 1.00 94.12 332 ALA A O 1
ATOM 2659 N N . LYS A 1 333 ? -1.340 18.795 24.138 1.00 93.31 333 LYS A N 1
ATOM 2660 C CA . LYS A 1 333 ? -0.683 19.612 25.169 1.00 93.31 333 LYS A CA 1
ATOM 2661 C C . LYS A 1 333 ? -1.316 19.409 26.549 1.00 93.31 333 LYS A C 1
ATOM 2663 O O . LYS A 1 333 ? -0.594 19.340 27.535 1.00 93.31 333 LYS A O 1
ATOM 2668 N N . THR A 1 334 ? -2.644 19.308 26.627 1.00 91.81 334 THR A N 1
ATOM 2669 C CA . THR A 1 334 ? -3.371 19.253 27.909 1.00 91.81 334 THR A CA 1
ATOM 2670 C C . THR A 1 334 ? -3.576 17.839 28.444 1.00 91.81 334 THR A C 1
ATOM 2672 O O . THR A 1 334 ? -3.684 17.639 29.652 1.00 91.81 334 THR A O 1
ATOM 2675 N N . ASN A 1 335 ? -3.681 16.840 27.569 1.00 90.31 335 ASN A N 1
ATOM 2676 C CA . ASN A 1 335 ? -4.007 15.484 27.984 1.00 90.31 335 ASN A CA 1
ATOM 2677 C C . ASN A 1 335 ? -2.797 14.737 28.538 1.00 90.31 335 ASN A C 1
ATOM 2679 O O . ASN A 1 335 ? -1.764 14.580 27.877 1.00 90.31 335 ASN A O 1
ATOM 2683 N N . LYS A 1 336 ? -3.000 14.133 29.709 1.00 85.75 336 LYS A N 1
ATOM 2684 C CA . LYS A 1 336 ? -2.159 13.035 30.185 1.00 85.75 336 LYS A CA 1
ATOM 2685 C C . LYS A 1 336 ? -2.385 11.802 29.304 1.00 85.75 336 LYS A C 1
ATOM 2687 O O . LYS A 1 336 ? -3.450 11.627 28.709 1.00 85.75 336 LYS A O 1
ATOM 2692 N N . LEU A 1 337 ? -1.364 10.953 29.207 1.00 82.06 337 LEU A N 1
ATOM 2693 C CA . LEU A 1 337 ? -1.525 9.636 28.598 1.00 82.06 337 LEU A CA 1
ATOM 2694 C C . LEU A 1 337 ? -2.581 8.841 29.367 1.00 82.06 337 LEU A C 1
ATOM 2696 O O . LEU A 1 337 ? -2.698 8.987 30.586 1.00 82.06 337 LEU A O 1
ATOM 2700 N N . LEU A 1 338 ? -3.303 7.968 28.662 1.00 80.00 338 LEU A N 1
ATOM 2701 C CA . LEU A 1 338 ? -4.122 6.969 29.339 1.00 80.00 338 LEU A CA 1
ATOM 2702 C C . LEU A 1 338 ? -3.234 6.145 30.290 1.00 80.00 338 LEU A C 1
ATOM 2704 O O . LEU A 1 338 ? -2.045 5.928 29.992 1.00 80.00 338 LEU A O 1
ATOM 2708 N N . PRO A 1 339 ? -3.767 5.746 31.453 1.00 76.81 339 PRO A N 1
ATOM 2709 C CA . PRO A 1 339 ? -2.990 5.003 32.423 1.00 76.81 339 PRO A CA 1
ATOM 2710 C C . PRO A 1 339 ? -2.699 3.596 31.874 1.00 76.81 339 PRO A C 1
ATOM 2712 O O . PRO A 1 339 ? -3.356 3.135 30.937 1.00 76.81 339 PRO A O 1
ATOM 2715 N N . ARG A 1 340 ? -1.640 2.960 32.383 1.00 79.81 340 ARG A N 1
ATOM 2716 C CA . ARG A 1 340 ? -1.182 1.653 31.882 1.00 79.81 340 ARG A CA 1
ATOM 2717 C C . ARG A 1 340 ? -2.177 0.547 32.258 1.00 79.81 340 ARG A C 1
ATOM 2719 O O . ARG A 1 340 ? -2.979 0.725 33.174 1.00 79.81 340 ARG A O 1
ATOM 2726 N N . SER A 1 341 ? -2.110 -0.588 31.570 1.00 71.62 341 SER A N 1
ATOM 2727 C CA . SER A 1 341 ? -2.938 -1.789 31.800 1.00 71.62 341 SER A CA 1
ATOM 2728 C C . SER A 1 341 ? -3.040 -2.193 33.276 1.00 71.62 341 SER A C 1
ATOM 2730 O O . SER A 1 341 ? -4.149 -2.423 33.743 1.00 71.62 341 SER A O 1
ATOM 2732 N N . GLY A 1 342 ? -1.934 -2.178 34.029 1.00 64.31 342 GLY A N 1
ATOM 2733 C CA . GLY A 1 342 ? -1.919 -2.524 35.461 1.00 64.31 342 GLY A CA 1
ATOM 2734 C C . GLY A 1 342 ? -2.702 -1.584 36.390 1.00 64.31 342 GLY A C 1
ATOM 2735 O O . GLY A 1 342 ? -2.767 -1.830 37.579 1.00 64.31 342 GLY A O 1
ATOM 2736 N N . SER A 1 343 ? -3.275 -0.493 35.873 1.00 65.31 343 SER A N 1
ATOM 2737 C CA . SER A 1 343 ? -4.207 0.378 36.620 1.00 65.31 343 SER A CA 1
ATOM 2738 C C . SER A 1 343 ? -5.684 0.150 36.262 1.00 65.31 343 SER A C 1
ATOM 2740 O O . SER A 1 343 ? -6.569 0.874 36.735 1.00 65.31 343 SER A O 1
ATOM 2742 N N . LEU A 1 344 ? -5.936 -0.754 35.312 1.00 67.25 344 LEU A N 1
ATOM 2743 C CA . LEU A 1 344 ? -7.266 -1.114 34.819 1.00 67.25 344 LEU A CA 1
ATOM 2744 C C . LEU A 1 344 ? -7.725 -2.484 35.303 1.00 67.25 344 LEU A C 1
ATOM 2746 O O . LEU A 1 344 ? -8.937 -2.664 35.438 1.00 67.25 344 LEU A O 1
ATOM 2750 N N . ILE A 1 345 ? -6.769 -3.398 35.482 1.00 60.38 345 ILE A N 1
ATOM 2751 C CA . ILE A 1 345 ? -6.877 -4.589 36.328 1.00 60.38 345 ILE A CA 1
ATOM 2752 C C . ILE A 1 345 ? -6.802 -4.092 37.769 1.00 60.38 345 ILE A C 1
ATOM 2754 O O . ILE A 1 345 ? -7.703 -4.464 38.548 1.00 60.38 345 ILE A O 1
#

InterPro domains:
  IPR003615 HNH nuclease [cd00085] (205-261)
  IPR029471 HNH endonuclease 5 [PF14279] (217-261)